Protein 1F7D (pdb70)

Solvent-accessible surface area: 14820 Å² total; per-residue (Å²): 90,85,54,117,31,34,2,16,7,40,60,115,116,134,55,69,9,44,29,0,1,0,46,120,78,11,98,0,104,61,56,59,74,76,97,0,35,1,34,0,92,6,92,6,50,156,35,88,62,0,43,8,72,31,39,104,72,10,38,91,123,22,8,69,19,66,71,10,95,18,91,46,57,93,109,28,82,1,26,1,63,0,28,0,98,27,234,154,56,26,56,3,98,89,27,62,59,0,0,44,0,32,46,61,92,58,174,179,110,110,172,152,192,68,186,139,128,232,94,116,69,112,40,96,4,19,47,144,71,141,115,136,62,68,4,42,19,1,2,2,39,120,101,15,81,0,95,64,57,51,68,73,96,0,32,4,37,0,86,5,87,8,51,173,19,87,67,0,45,8,76,36,44,103,57,11,39,99,110,25,13,75,20,62,72,10,98,16,93,59,54,90,119,25,82,2,24,1,64,0,31,0,103,35,229,139,50,27,36,1,11,85,37,10,55,0,0,38,2,34,47,60,90,57,163,171,109,129,168,161,179,70,186,145,172

Sequence (235 aa):
MIIEGDGILDKRSEDAGYDLLAAKEIHLLPGEVKVIPTGVKLMLPKGYWGLIIGKSSIGSKGLDVLGGVIDEGYRGEIGVIMINVSRKSITLMERQKIAQLIILPCKHEVLEQGKVVMMIIEGDGILDKRSEDAGYDLLAAKEIHLLPGEVKVIPTGVKLMLPKGYWGLIIGKSSIGSKGLDVLGGVIDEGYRGEIGVIMINVSRKSITLMERQKIAQLIILPCKHEVLEQGKVV

InterPro domains:
  IPR000477 Reverse transcriptase domain [PF00078] (219-389)
  IPR000477 Reverse transcriptase domain [PS50878] (200-389)
  IPR001037 Integrase, C-terminal, retroviral [PF00552] (1070-1113)
  IPR001037 Integrase, C-terminal, retroviral [PS51027] (1067-1115)
  IPR001584 Integrase, catalytic core [PF00665] (904-990)
  IPR001584 Integrase, catalytic core [PS50994] (899-1049)
  IPR001969 Aspartic peptidase, active site [PS00141] (65-76)
  IPR001995 Peptidase A2A, retrovirus, catalytic [PS50175] (63-144)
  IPR002156 Ribonuclease H domain [PF00075] (595-708)
  IPR002156 Ribonuclease H domain [PS50879] (592-712)
  IPR003308 Integrase, N-terminal zinc-binding domain [PS50876] (848-889)
  IPR008181 Deoxyuridine triphosphate nucleotidohydrolase [TIGR00576] (722-841)
  IPR010659 Reverse transcriptase connection [PF06815] (473-575)
  IPR010661 Reverse transcriptase thumb [PF06817] (397-459)
  IPR012337 Ribonuclease H-like superfamily [SSF53098] (585-711)
  IPR012337 Ribonuclease H-like superfamily [SSF53098] (902-1053)
  IPR017856 Integrase-like, N-terminal [G3DSA:1.10.10.200] (845-898)
  IPR017856 Integrase-like, N-terminal [SSF46919] (846-898)
  IPR018061 Retropepsins [PF00077] (49-152)
  IPR021109 Aspartic peptidase domain superfamily [G3DSA:2.40.70.10] (39-154)

Organism: Feline immunodeficiency virus (isolate Petaluma) (NCBI:txid11674)

CATH classification: 2.70.40.10

B-factor: mean 21.49, std 12.7, range [6.44, 151.93]

Nearest PDB structures (foldseek):
  1f7r-assembly1_A  TM=9.934E-01  e=1.260E-18  Feline immunodeficiency virus
  1f7q-assembly1_C  TM=9.852E-01  e=2.899E-17  Feline immunodeficiency virus
  1dun-assembly1_A  TM=8.719E-01  e=1.600E-11  Equine infectious anemia virus
  2ol0-assembly1_C  TM=9.156E-01  e=2.690E-10  Orthopoxvirus vaccinia
  2okb-assembly1_A  TM=9.372E-01  e=6.187E-09  Orthopoxvirus vaccinia

Radius of gyration: 22.51 Å; Cα contacts (8 Å, |Δi|>4): 544; chains: 2; bounding box: 39×96×50 Å

Structure (mmCIF, N/CA/C/O backbone):
data_1F7D
#
_entry.id   1F7D
#
_cell.length_a   77.057
_cell.length_b   77.057
_cell.length_c   86.117
_cell.angle_alpha   90.00
_cell.angle_beta   90.00
_cell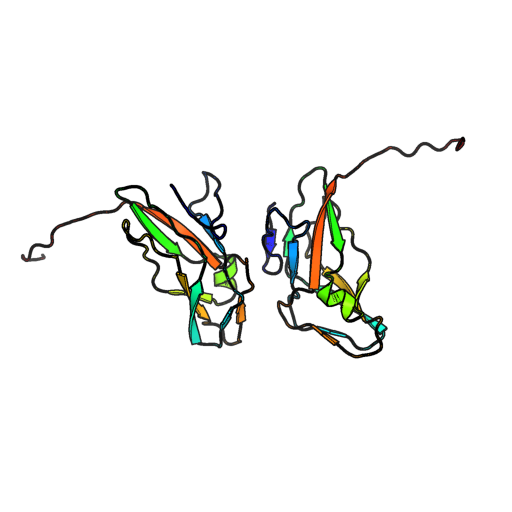.angle_gamma   120.00
#
_symmetry.space_group_name_H-M   'P 63'
#
loop_
_entity.id
_entity.type
_entity.pdbx_description
1 polymer 'POL POLYPROTEIN'
2 non-polymer 'MAGNESIUM ION'
3 water water
#
loop_
_atom_site.group_PDB
_atom_site.id
_atom_site.type_symbol
_atom_site.label_atom_id
_atom_site.label_alt_id
_atom_site.label_comp_id
_atom_site.label_asym_id
_atom_site.label_entity_id
_atom_site.label_seq_id
_atom_site.pdbx_PDB_ins_code
_atom_site.Cartn_x
_atom_site.Cartn_y
_atom_site.Cartn_z
_atom_site.occupancy
_atom_site.B_iso_or_equiv
_atom_site.auth_seq_id
_atom_site.auth_comp_id
_atom_site.auth_asym_id
_atom_site.auth_atom_id
_atom_site.pdbx_PDB_model_num
ATOM 1 N N . MET A 1 1 ? 3.503 17.384 42.801 1.00 20.10 1 MET A N 1
ATOM 2 C CA . MET A 1 1 ? 4.571 17.119 41.858 1.00 21.45 1 MET A CA 1
ATOM 3 C C . MET A 1 1 ? 5.044 18.428 41.206 1.00 17.65 1 MET A C 1
ATOM 4 O O . MET A 1 1 ? 4.180 19.127 40.660 1.00 18.04 1 MET A O 1
ATOM 9 N N . ILE A 1 2 ? 6.328 18.685 41.299 1.00 14.29 2 ILE A N 1
ATOM 10 C CA . ILE A 1 2 ? 6.923 19.845 40.634 1.00 15.09 2 ILE A CA 1
ATOM 11 C C . ILE A 1 2 ? 6.982 19.596 39.116 1.00 13.97 2 ILE A C 1
ATOM 12 O O . ILE A 1 2 ? 7.460 18.558 38.635 1.00 14.40 2 ILE A O 1
ATOM 17 N N . ILE A 1 3 ? 6.466 20.609 38.389 1.00 12.77 3 ILE A N 1
ATOM 18 C CA . ILE A 1 3 ? 6.514 20.580 36.942 1.00 12.17 3 ILE A CA 1
ATOM 19 C C . ILE A 1 3 ? 7.166 21.863 36.440 1.00 11.49 3 ILE A C 1
ATOM 20 O O . ILE A 1 3 ? 7.184 22.869 37.145 1.00 13.37 3 ILE A O 1
ATOM 25 N N . GLU A 1 4 ? 7.699 21.793 35.230 1.00 10.81 4 GLU A N 1
ATOM 26 C CA . GLU A 1 4 ? 8.207 23.003 34.589 1.00 11.91 4 GLU A CA 1
ATOM 27 C C . GLU A 1 4 ? 7.741 22.974 33.151 1.00 15.76 4 GLU A C 1
ATOM 28 O O . GLU A 1 4 ? 8.208 22.107 32.394 1.00 19.71 4 GLU A O 1
ATOM 34 N N . GLY A 1 5 ? 6.860 23.897 32.776 1.00 16.17 5 GLY A N 1
ATOM 35 C CA . GLY A 1 5 ? 6.440 23.810 31.376 1.00 16.01 5 GLY A CA 1
ATOM 36 C C . GLY A 1 5 ? 4.949 23.914 31.185 1.00 17.15 5 GLY A C 1
ATOM 37 O O . GLY A 1 5 ? 4.196 23.796 32.140 1.00 19.36 5 GLY A O 1
ATOM 38 N N . ASP A 1 6 ? 4.587 24.109 29.937 1.00 18.54 6 ASP A N 1
ATOM 39 C CA . ASP A 1 6 ? 3.263 24.521 29.540 1.00 16.45 6 ASP A CA 1
ATOM 40 C C . ASP A 1 6 ? 2.414 23.434 28.909 1.00 14.73 6 ASP A C 1
ATOM 41 O O . ASP A 1 6 ? 1.392 23.719 28.305 1.00 19.05 6 ASP A O 1
ATOM 46 N N . GLY A 1 7 ? 2.835 22.189 29.008 1.00 13.21 7 GLY A N 1
ATOM 47 C CA . GLY A 1 7 ? 2.060 21.170 28.287 1.00 13.57 7 GLY A CA 1
ATOM 48 C C . GLY A 1 7 ? 1.486 20.087 29.158 1.00 10.78 7 GLY A C 1
ATOM 49 O O . GLY A 1 7 ? 1.317 18.967 28.640 1.00 9.96 7 GLY A O 1
ATOM 50 N N . ILE A 1 8 ? 1.199 20.324 30.432 1.00 10.18 8 ILE A N 1
ATOM 51 C CA . ILE A 1 8 ? 0.570 19.307 31.273 1.00 9.88 8 ILE A CA 1
ATOM 52 C C . ILE A 1 8 ? -0.463 20.016 32.163 1.00 10.99 8 ILE A C 1
ATOM 53 O O . ILE A 1 8 ? -0.158 21.088 32.702 1.00 11.36 8 ILE A O 1
ATOM 58 N N . LEU A 1 9 ? -1.645 19.411 32.266 1.00 8.68 9 LEU A N 1
ATOM 59 C CA . LEU A 1 9 ? -2.772 20.023 32.946 1.00 9.35 9 LEU A CA 1
ATOM 60 C C . LEU A 1 9 ? -3.085 19.343 34.271 1.00 10.61 9 LEU A C 1
ATOM 61 O O . LEU A 1 9 ? -3.006 18.106 34.359 1.00 11.90 9 LEU A O 1
ATOM 66 N N . ASP A 1 10 ? -3.474 20.100 35.288 1.00 10.95 10 ASP A N 1
ATOM 67 C CA . ASP A 1 10 ? -4.045 19.544 36.493 1.00 11.22 10 ASP A CA 1
ATOM 68 C C . ASP A 1 10 ? -5.208 18.636 36.144 1.00 13.51 10 ASP A C 1
ATOM 69 O O . ASP A 1 10 ? -5.943 18.846 35.167 1.00 15.59 10 ASP A O 1
ATOM 74 N N . LYS A 1 11 ? -5.400 17.591 36.955 1.00 14.52 11 LYS A N 1
ATOM 75 C CA . LYS A 1 11 ? -6.477 16.642 36.683 1.00 14.28 11 LYS A CA 1
ATOM 76 C C . LYS A 1 11 ? -7.510 16.700 37.800 1.00 13.23 11 LYS A C 1
ATOM 77 O O . LYS A 1 11 ? -7.229 17.129 38.915 1.00 17.20 11 LYS A O 1
ATOM 83 N N . ARG A 1 12 ? -8.717 16.251 37.468 1.00 18.82 12 ARG A N 1
ATOM 84 C CA . ARG A 1 12 ? -9.724 16.071 38.510 1.00 20.68 12 ARG A CA 1
ATOM 85 C C . ARG A 1 12 ? -9.291 14.908 39.406 1.00 18.72 12 ARG A C 1
ATOM 86 O O . ARG A 1 12 ? -8.672 13.996 38.884 1.00 16.63 12 ARG A O 1
ATOM 94 N N . SER A 1 13 ? -9.638 14.942 40.683 1.00 26.21 13 SER A N 1
ATOM 95 C CA . SER A 1 13 ? -9.362 13.738 41.482 1.00 27.64 13 SER A CA 1
ATOM 96 C C . SER A 1 13 ? -10.072 12.532 40.922 1.00 27.94 13 SER A C 1
ATOM 97 O O . SER A 1 13 ? -9.699 11.370 41.186 1.00 39.56 13 SER A O 1
ATOM 100 N N . GLU A 1 14 ? -11.131 12.648 40.102 1.00 27.41 14 GLU A N 1
ATOM 101 C CA . GLU A 1 14 ? -11.717 11.339 39.708 1.00 29.99 14 GLU A CA 1
ATOM 102 C C . GLU A 1 14 ? -11.125 10.830 38.415 1.00 30.05 14 GLU A C 1
ATOM 103 O O . GLU A 1 14 ? -11.492 9.841 37.793 1.00 27.00 14 GLU A O 1
ATOM 109 N N . ASP A 1 15 ? -10.081 11.527 37.961 1.00 23.93 15 ASP A N 1
ATOM 110 C CA . ASP A 1 15 ? -9.430 11.006 36.757 1.00 21.10 15 ASP A CA 1
ATOM 111 C C . ASP A 1 15 ? -8.057 10.410 37.059 1.00 15.87 15 ASP A C 1
ATOM 112 O O . ASP A 1 15 ? -7.354 10.778 38.000 1.00 15.84 15 ASP A O 1
ATOM 117 N N . ALA A 1 16 ? -7.714 9.398 36.251 1.00 12.44 16 ALA A N 1
ATOM 118 C CA . ALA A 1 16 ? -6.462 8.678 36.535 1.00 11.33 16 ALA A CA 1
ATOM 119 C C . ALA A 1 16 ? -5.217 9.485 36.163 1.00 11.32 16 ALA A C 1
ATOM 120 O O . ALA A 1 16 ? -4.187 9.340 36.824 1.00 12.78 16 ALA A O 1
ATOM 122 N N . GLY A 1 17 ? -5.314 10.252 35.073 1.00 11.53 17 GLY A N 1
ATOM 123 C CA . GLY A 1 17 ? -4.135 10.795 34.436 1.00 13.79 17 GLY A CA 1
ATOM 124 C C . GLY A 1 17 ? -4.227 12.301 34.166 1.00 10.51 17 GLY A C 1
ATOM 125 O O . GLY A 1 17 ? -5.332 12.862 34.162 1.00 13.18 17 GLY A O 1
ATOM 126 N N . TYR A 1 18 ? -3.037 12.863 33.947 1.00 8.62 18 TYR A N 1
ATOM 127 C CA . TYR A 1 18 ? -2.924 14.264 33.543 1.00 9.04 18 TYR A CA 1
ATOM 128 C C . TYR A 1 18 ? -2.856 14.410 32.034 1.00 10.10 18 TYR A C 1
ATOM 129 O O . TYR A 1 18 ? -2.056 13.705 31.404 1.00 10.23 18 TYR A O 1
ATOM 138 N N . ASP A 1 19 ? -3.637 15.333 31.455 1.00 9.62 19 ASP A N 1
ATOM 139 C CA . ASP A 1 19 ? -3.492 15.562 30.018 1.00 9.09 19 ASP A CA 1
ATOM 140 C C . ASP A 1 19 ? -2.125 16.112 29.646 1.00 9.40 19 ASP A C 1
ATOM 141 O O . ASP A 1 19 ? -1.608 17.019 30.310 1.00 9.89 19 ASP A O 1
ATOM 146 N N . LEU A 1 20 ? -1.525 15.614 28.580 1.00 9.33 20 LEU A N 1
ATOM 147 C CA . LEU A 1 20 ? -0.303 16.092 27.959 1.00 8.26 20 LEU A CA 1
ATOM 148 C C . LEU A 1 20 ? -0.673 16.774 26.645 1.00 8.53 20 LEU A C 1
ATOM 149 O O . LEU A 1 20 ? -1.524 16.275 25.893 1.00 10.33 20 LEU A O 1
ATOM 154 N N . LEU A 1 21 ? -0.035 17.925 26.377 1.00 9.83 21 LEU A N 1
ATOM 155 C CA . LEU A 1 21 ? -0.378 18.746 25.216 1.00 9.91 21 LEU A CA 1
ATOM 156 C C . LEU A 1 21 ? 0.739 18.780 24.190 1.00 10.36 21 LEU A C 1
ATOM 157 O O . LEU A 1 21 ? 1.919 18.715 24.572 1.00 12.60 21 LEU A O 1
ATOM 162 N N . ALA A 1 22 ? 0.409 18.895 22.901 1.00 10.21 22 ALA A N 1
AT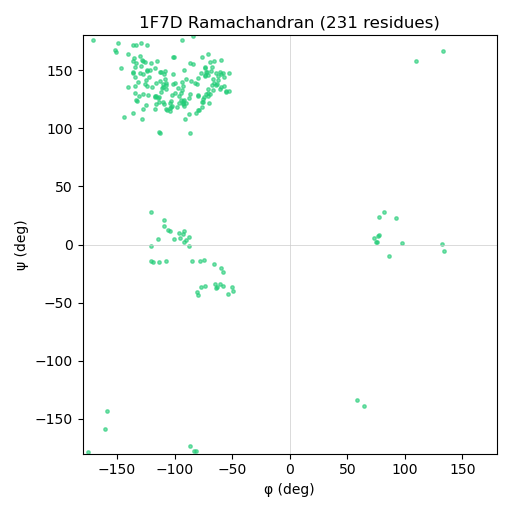OM 163 C CA . ALA A 1 22 ? 1.437 19.128 21.874 1.00 10.98 22 ALA A CA 1
ATOM 164 C C . ALA A 1 22 ? 2.014 20.558 21.984 1.00 11.29 22 ALA A C 1
ATOM 165 O O . ALA A 1 22 ? 1.228 21.513 21.992 1.00 12.64 22 ALA A O 1
ATOM 167 N N . ALA A 1 23 ? 3.333 20.694 22.054 1.00 10.46 23 ALA A N 1
ATOM 168 C CA . ALA A 1 23 ? 3.940 22.018 22.144 1.00 11.59 23 ALA A CA 1
ATOM 169 C C . ALA A 1 23 ? 3.989 22.746 20.794 1.00 12.19 23 ALA A C 1
ATOM 170 O O . ALA A 1 23 ? 4.182 23.966 20.798 1.00 13.24 23 ALA A O 1
ATOM 172 N N . LYS A 1 24 ? 3.772 22.020 19.699 1.00 14.14 24 LYS A N 1
ATOM 173 C CA . LYS A 1 24 ? 3.691 22.640 18.381 1.00 13.46 24 LYS A CA 1
ATOM 174 C C . LYS A 1 24 ? 2.764 21.773 17.523 1.00 13.83 24 LYS A C 1
ATOM 175 O O . LYS A 1 24 ? 2.450 20.635 17.893 1.00 14.26 24 LYS A O 1
ATOM 181 N N . GLU A 1 25 ? 2.345 22.354 16.395 1.00 13.13 25 GLU A N 1
ATOM 182 C CA . GLU A 1 25 ? 1.494 21.616 15.454 1.00 13.52 25 GLU A CA 1
ATOM 183 C C . GLU A 1 25 ? 2.276 20.464 14.854 1.00 13.89 25 GLU A C 1
ATOM 184 O O . GLU A 1 25 ? 3.474 20.606 14.544 1.00 16.55 25 GLU A O 1
ATOM 190 N N . ILE A 1 26 ? 1.646 19.312 14.702 1.00 13.56 26 ILE A N 1
ATOM 191 C CA . ILE A 1 26 ? 2.272 18.085 14.203 1.00 14.48 26 ILE A CA 1
ATOM 192 C C . ILE A 1 26 ? 1.429 17.453 13.106 1.00 13.13 26 ILE A C 1
ATOM 193 O O . ILE A 1 26 ? 0.234 17.213 13.331 1.00 16.59 26 ILE A O 1
ATOM 198 N N . HIS A 1 27 ? 2.032 17.157 11.966 1.00 13.41 27 HIS A N 1
ATOM 199 C CA . HIS A 1 27 ? 1.315 16.469 10.894 1.00 13.60 27 HIS A CA 1
ATOM 200 C C . HIS A 1 27 ? 1.833 15.042 10.844 1.00 12.51 27 HIS A C 1
ATOM 201 O O . HIS A 1 27 ? 3.057 14.850 10.869 1.00 13.62 27 HIS A O 1
ATOM 208 N N . LEU A 1 28 ? 0.903 14.102 10.768 1.00 10.34 28 LEU A N 1
ATOM 209 C CA . LEU A 1 28 ? 1.270 12.696 10.672 1.00 10.12 28 LEU A CA 1
ATOM 210 C C . LEU A 1 28 ? 0.557 12.059 9.486 1.00 9.39 28 LEU A C 1
ATOM 211 O O . LEU A 1 28 ? -0.660 11.831 9.521 1.00 10.63 28 LEU A O 1
ATOM 216 N N . LEU A 1 29 ? 1.334 11.762 8.441 1.00 10.23 29 LEU A N 1
ATOM 217 C CA . LEU A 1 29 ? 0.758 10.943 7.360 1.00 11.46 29 LEU A CA 1
ATOM 218 C C . LEU A 1 29 ? 0.562 9.525 7.843 1.00 9.08 29 LEU A C 1
ATOM 219 O O . LEU A 1 29 ? 1.172 9.103 8.867 1.00 9.90 29 LEU A O 1
ATOM 224 N N . PRO A 1 30 ? -0.231 8.714 7.153 1.00 8.95 30 PRO A N 1
ATOM 225 C CA . PRO A 1 30 ? -0.311 7.282 7.501 1.00 8.82 30 PRO A CA 1
ATOM 226 C C . PRO A 1 30 ? 1.076 6.655 7.552 1.00 8.80 30 PRO A C 1
ATOM 227 O O . PRO A 1 30 ? 1.926 6.849 6.646 1.00 9.79 30 PRO A O 1
ATOM 231 N N . GLY A 1 31 ? 1.336 5.909 8.625 1.00 8.22 31 GLY A N 1
ATOM 232 C CA . GLY A 1 31 ? 2.603 5.244 8.849 1.00 8.55 31 GLY A CA 1
ATOM 233 C C . GLY A 1 31 ? 3.657 6.072 9.527 1.00 9.89 31 GLY A C 1
ATOM 234 O O . GLY A 1 31 ? 4.709 5.536 9.889 1.00 10.92 31 GLY A O 1
ATOM 235 N N . GLU A 1 32 ? 3.437 7.384 9.688 1.00 10.35 32 GLU A N 1
ATOM 236 C CA . GLU A 1 32 ? 4.514 8.200 10.269 1.00 9.62 32 GLU A CA 1
ATOM 237 C C . GLU A 1 32 ? 4.551 8.142 11.802 1.00 8.36 32 GLU A C 1
ATOM 238 O O . GLU A 1 32 ? 3.490 8.166 12.431 1.00 8.62 32 GLU A O 1
ATOM 244 N N . VAL A 1 33 ? 5.747 8.056 12.353 1.00 8.67 33 VAL A N 1
ATOM 245 C CA . VAL A 1 33 ? 6.021 8.097 13.769 1.00 10.74 33 VAL A CA 1
ATOM 246 C C . VAL A 1 33 ? 6.811 9.367 14.077 1.00 11.65 33 VAL A C 1
ATOM 247 O O . VAL A 1 33 ? 7.805 9.597 13.393 1.00 14.74 33 VAL A O 1
ATOM 251 N N . LYS A 1 34 ? 6.354 10.171 15.029 1.00 10.92 34 LYS A N 1
ATOM 252 C CA . LYS A 1 34 ? 7.109 11.341 15.462 1.00 11.84 34 LYS A CA 1
ATOM 253 C C . LYS A 1 34 ? 7.104 11.457 16.976 1.00 11.80 34 LYS A C 1
ATOM 254 O O . LYS A 1 34 ? 6.160 11.076 17.653 1.00 12.47 34 LYS A O 1
ATOM 260 N N . VAL A 1 35 ? 8.185 11.983 17.517 1.00 11.96 35 VAL A N 1
ATOM 261 C CA . VAL A 1 35 ? 8.247 12.274 18.947 1.00 11.36 35 VAL A CA 1
ATOM 262 C C . VAL A 1 35 ? 7.676 13.662 19.123 1.00 11.97 35 VAL A C 1
ATOM 263 O O . VAL A 1 35 ? 8.312 14.635 18.666 1.00 15.26 35 VAL A O 1
ATOM 267 N N . ILE A 1 36 ? 6.515 13.734 19.763 1.00 11.21 36 ILE A N 1
ATOM 268 C CA . ILE A 1 36 ? 5.852 15.039 19.869 1.00 11.49 36 ILE A CA 1
ATOM 269 C C . ILE A 1 36 ? 6.320 15.736 21.127 1.00 12.54 36 ILE A C 1
ATOM 270 O O . ILE A 1 36 ? 6.161 15.204 22.246 1.00 11.69 36 ILE A O 1
ATOM 275 N N . PRO A 1 37 ? 6.898 16.928 21.031 1.00 12.88 37 PRO A N 1
ATOM 276 C CA . PRO A 1 37 ? 7.372 17.572 22.262 1.00 11.64 37 PRO A CA 1
ATOM 277 C C . PRO A 1 37 ? 6.185 18.084 23.069 1.00 10.08 37 PRO A C 1
ATOM 278 O O . PRO A 1 37 ? 5.213 18.521 22.461 1.00 13.02 37 PRO A O 1
ATOM 282 N N . THR A 1 38 ? 6.245 18.063 24.384 1.00 11.40 38 THR A N 1
ATOM 283 C CA . THR A 1 38 ? 5.220 18.662 25.227 1.00 10.60 38 THR A CA 1
ATOM 284 C C . THR A 1 38 ? 5.678 19.941 25.908 1.00 10.50 38 THR A C 1
ATOM 285 O O . THR A 1 38 ? 4.864 20.659 26.465 1.00 12.33 38 THR A O 1
ATOM 289 N N . GLY A 1 39 ? 6.981 20.214 25.913 1.00 11.76 39 GLY A N 1
ATOM 290 C CA . GLY A 1 39 ? 7.439 21.407 26.645 1.00 14.61 39 GLY A CA 1
ATOM 291 C C . GLY A 1 39 ? 7.484 21.197 28.144 1.00 15.29 39 GLY A C 1
ATOM 292 O O . GLY A 1 39 ? 7.690 22.174 28.902 1.00 18.75 39 GLY A O 1
ATOM 293 N N . VAL A 1 40 ? 7.282 19.959 28.623 1.00 12.00 40 VAL A N 1
ATOM 294 C CA . VAL A 1 40 ? 7.183 19.711 30.051 1.00 10.75 40 VAL A CA 1
ATOM 295 C C . VAL A 1 40 ? 8.371 18.960 30.607 1.00 11.89 40 VAL A C 1
ATOM 296 O O . VAL A 1 40 ? 8.827 17.956 30.044 1.00 13.27 40 VAL A O 1
ATOM 300 N N . LYS A 1 41 ? 8.867 19.431 31.762 1.00 11.76 41 LYS A N 1
ATOM 301 C CA . LYS A 1 41 ? 9.764 18.634 32.585 1.00 11.95 41 LYS A CA 1
ATOM 302 C C . LYS A 1 41 ? 9.062 18.389 33.909 1.00 11.42 41 LYS A C 1
ATOM 303 O O . LYS A 1 41 ? 8.228 19.191 34.342 1.00 12.25 41 LYS A O 1
ATOM 309 N N . LEU A 1 42 ? 9.407 17.264 34.555 1.00 11.38 42 LEU A N 1
ATOM 310 C CA . LEU A 1 42 ? 8.797 17.117 35.884 1.00 13.27 42 LEU A CA 1
ATOM 311 C C . LEU A 1 42 ? 9.693 16.290 36.796 1.00 11.81 42 LEU A C 1
ATOM 312 O O . LEU A 1 42 ? 10.647 15.634 36.393 1.00 12.16 42 LEU A O 1
ATOM 317 N N . MET A 1 43 ? 9.358 16.330 38.071 1.00 12.58 43 MET A N 1
ATOM 318 C CA . MET A 1 43 ? 10.002 15.564 39.117 1.00 11.81 43 MET A CA 1
ATOM 319 C C . MET A 1 43 ? 8.969 14.557 39.644 1.00 11.94 43 MET A C 1
ATOM 320 O O . MET A 1 43 ? 8.099 14.877 40.470 1.00 12.03 43 MET A O 1
ATOM 325 N N . LEU A 1 44 ? 9.088 13.341 39.095 1.00 11.25 44 LEU A N 1
ATOM 326 C CA . LEU A 1 44 ? 8.148 12.343 39.608 1.00 11.32 44 LEU A CA 1
ATOM 327 C C . LEU A 1 44 ? 8.324 12.129 41.109 1.00 11.72 44 LEU A C 1
ATOM 328 O O . LEU A 1 44 ? 9.447 12.193 41.617 1.00 13.67 44 LEU A O 1
ATOM 333 N N . PRO A 1 45 ? 7.239 11.816 41.811 1.00 10.60 45 PRO A N 1
ATOM 334 C CA . PRO A 1 45 ? 7.429 11.491 43.234 1.00 11.21 45 PRO A CA 1
ATOM 335 C C . PRO A 1 45 ? 8.217 10.204 43.437 1.00 11.17 45 PRO A C 1
ATOM 336 O O . PRO A 1 45 ? 8.109 9.199 42.733 1.00 10.86 45 PRO A O 1
ATOM 340 N N . LYS A 1 46 ? 9.074 10.216 44.469 1.00 10.72 46 LYS A N 1
ATOM 341 C CA . LYS A 1 46 ? 9.894 9.064 44.771 1.00 10.87 46 LYS A CA 1
ATOM 342 C C . LYS A 1 46 ? 9.028 7.844 45.089 1.00 10.94 46 LYS A C 1
ATOM 343 O O . LYS A 1 46 ? 8.063 7.957 45.865 1.00 11.22 46 LYS A O 1
ATOM 349 N N . GLY A 1 47 ? 9.384 6.713 44.497 1.00 10.01 47 GLY A N 1
ATOM 350 C CA . GLY A 1 47 ? 8.601 5.507 44.647 1.00 10.30 47 GLY A CA 1
ATOM 351 C C . GLY A 1 47 ? 7.646 5.278 43.483 1.00 8.58 47 GLY A C 1
ATOM 352 O O . GLY A 1 47 ? 6.904 4.284 43.521 1.00 9.55 47 GLY A O 1
ATOM 353 N N . TYR A 1 48 ? 7.649 6.162 42.471 1.00 9.10 48 TYR A N 1
ATOM 354 C CA . TYR A 1 48 ? 6.684 6.090 41.373 1.00 8.33 48 TYR A CA 1
ATOM 355 C C . TYR A 1 48 ? 7.362 6.280 40.030 1.00 9.18 48 TYR A C 1
ATOM 356 O O . TYR A 1 48 ? 8.470 6.788 39.951 1.00 13.06 48 TYR A O 1
ATOM 365 N N . TRP A 1 49 ? 6.659 5.828 38.980 1.00 8.24 49 TRP A N 1
ATOM 366 C CA . TRP A 1 49 ? 7.073 6.112 37.610 1.00 7.86 49 TRP A CA 1
ATOM 367 C C . TRP A 1 49 ? 5.844 6.666 36.888 1.00 7.80 49 TRP A C 1
ATOM 368 O O . TRP A 1 49 ? 4.735 6.676 37.437 1.00 8.36 49 TRP A O 1
ATOM 379 N N . GLY A 1 50 ? 6.050 7.110 35.661 1.00 8.61 50 GLY A N 1
ATOM 380 C CA . GLY A 1 50 ? 4.951 7.718 34.891 1.00 8.52 50 GLY A CA 1
ATOM 381 C C . GLY A 1 50 ? 4.645 6.900 33.632 1.00 7.24 50 GLY A C 1
ATOM 382 O O . GLY A 1 50 ? 5.552 6.621 32.841 1.00 9.39 50 GLY A O 1
ATOM 383 N N . LEU A 1 51 ? 3.381 6.515 33.455 1.00 7.60 51 LEU A N 1
ATOM 384 C CA . LEU A 1 51 ? 2.921 5.808 32.269 1.00 7.09 51 LEU A CA 1
ATOM 385 C C . LEU A 1 51 ? 2.279 6.829 31.318 1.00 7.50 51 LEU A C 1
ATOM 386 O O . LEU A 1 51 ? 1.295 7.487 31.685 1.00 9.01 51 LEU A O 1
ATOM 391 N N . ILE A 1 52 ? 2.821 6.987 30.129 1.00 8.40 52 ILE A N 1
ATOM 392 C CA . ILE A 1 52 ? 2.204 7.811 29.084 1.00 7.84 52 ILE A CA 1
ATOM 393 C C . ILE A 1 52 ? 1.351 6.845 28.260 1.00 7.19 52 ILE A C 1
ATOM 394 O O . ILE A 1 52 ? 1.892 5.845 27.765 1.00 9.14 52 ILE A O 1
ATOM 399 N N . ILE A 1 53 ? 0.062 7.161 28.203 1.00 7.57 53 ILE A N 1
ATOM 400 C CA . ILE A 1 53 ? -0.877 6.260 27.545 1.00 8.09 53 ILE A CA 1
ATOM 401 C C . ILE A 1 53 ? -1.868 7.110 26.759 1.00 8.19 53 ILE A C 1
ATOM 402 O O . ILE A 1 53 ? -2.032 8.337 26.944 1.00 9.36 53 ILE A O 1
ATOM 407 N N . GLY A 1 54 ? -2.584 6.485 25.843 1.00 9.27 54 GLY A N 1
ATOM 408 C CA . GLY A 1 54 ? -3.427 7.248 24.944 1.00 10.50 54 GLY A CA 1
ATOM 409 C C . GLY A 1 54 ? -4.664 7.782 25.608 1.00 11.22 54 GLY A C 1
ATOM 410 O O . GLY A 1 54 ? -5.187 7.217 26.589 1.00 13.14 54 GLY A O 1
ATOM 411 N N . LYS A 1 55 ? -5.109 8.902 25.058 1.00 10.68 55 LYS A N 1
ATOM 412 C CA . LYS A 1 55 ? -6.459 9.371 25.249 1.00 12.11 55 LYS A CA 1
ATOM 413 C C . LYS A 1 55 ? -7.428 8.619 24.316 1.00 12.10 55 LYS A C 1
ATOM 414 O O . LYS A 1 55 ? -7.063 8.316 23.192 1.00 13.07 55 LYS A O 1
ATOM 420 N N . SER A 1 56 ? -8.630 8.345 24.824 1.00 13.13 56 SER A N 1
ATOM 421 C CA . SER A 1 56 ? -9.591 7.597 24.014 1.00 13.15 56 SER A CA 1
ATOM 422 C C . SER A 1 56 ? -9.955 8.401 22.781 1.00 13.24 56 SER A C 1
ATOM 423 O O . SER A 1 56 ? -10.145 7.798 21.707 1.00 15.54 56 SER A O 1
ATOM 426 N N . SER A 1 57 ? -10.058 9.724 22.901 1.00 12.85 57 SER A N 1
ATOM 427 C CA . SER A 1 57 ? -10.443 10.545 21.747 1.00 15.64 57 SER A CA 1
ATOM 428 C C . SER A 1 57 ? -9.417 10.505 20.639 1.00 15.21 57 SER A C 1
ATOM 429 O O . SER A 1 57 ? -9.806 10.537 19.460 1.00 20.91 57 SER A O 1
ATOM 432 N N . ILE A 1 58 ? -8.142 10.398 21.024 1.00 12.15 58 ILE A N 1
ATOM 433 C CA . ILE A 1 58 ? -7.052 10.294 20.059 1.00 11.81 58 ILE A CA 1
ATOM 434 C C . ILE A 1 58 ? -6.911 8.885 19.501 1.00 10.81 58 ILE A C 1
ATOM 435 O O . ILE A 1 58 ? -6.736 8.706 18.282 1.00 10.64 58 ILE A O 1
ATOM 440 N N . GLY A 1 59 ? -6.999 7.895 20.405 1.00 10.27 59 GLY A N 1
ATOM 441 C CA . GLY A 1 59 ? -6.901 6.510 19.941 1.00 10.58 59 GLY A CA 1
ATOM 442 C C . GLY A 1 59 ? -8.008 6.174 18.964 1.00 9.62 59 GLY A C 1
ATOM 443 O O . GLY A 1 59 ? -7.814 5.394 18.013 1.00 10.01 59 GLY A O 1
ATOM 444 N N . SER A 1 60 ? -9.199 6.749 19.136 1.00 11.25 60 SER A N 1
ATOM 445 C CA . SER A 1 60 ? -10.317 6.441 18.221 1.00 12.86 60 SER A CA 1
ATOM 446 C C . SER A 1 60 ? -10.028 6.952 16.813 1.00 12.28 60 SER A C 1
ATOM 447 O O . SER A 1 60 ? -10.720 6.476 15.883 1.00 13.25 60 SER A O 1
ATOM 450 N N . LYS A 1 61 ? -9.067 7.844 16.648 1.00 11.14 61 LYS A N 1
ATOM 451 C CA . LYS A 1 61 ? -8.658 8.299 15.299 1.00 11.18 61 LYS A CA 1
ATOM 452 C C . LYS A 1 61 ? -7.583 7.402 14.689 1.00 11.24 61 LYS A C 1
ATOM 453 O O . LYS A 1 61 ? -7.130 7.632 13.565 1.00 12.75 61 LYS A O 1
ATOM 459 N N . GLY A 1 62 ? -7.134 6.375 15.413 1.00 10.02 62 GLY A N 1
ATOM 460 C CA . GLY A 1 62 ? -6.080 5.518 14.894 1.00 9.94 62 GLY A CA 1
ATOM 461 C C . GLY A 1 62 ? -4.697 6.068 15.076 1.00 8.78 62 GLY A C 1
ATOM 462 O O . GLY A 1 62 ? -3.740 5.721 14.348 1.00 9.72 62 GLY A O 1
ATOM 463 N N . LEU A 1 63 ? -4.502 6.887 16.120 1.00 8.66 63 LEU A N 1
ATOM 464 C CA . LEU A 1 63 ? -3.161 7.284 16.542 1.00 9.17 63 LEU A CA 1
ATOM 465 C C . LEU A 1 63 ? -2.776 6.459 17.763 1.00 8.91 63 LEU A C 1
ATOM 466 O O . LEU A 1 63 ? -3.637 6.276 18.647 1.00 10.13 63 LEU A O 1
ATOM 471 N N . ASP A 1 64 ? -1.550 5.973 17.841 1.00 7.63 64 ASP A N 1
ATOM 472 C CA . ASP A 1 64 ? -1.115 5.200 19.003 1.00 6.95 64 ASP A CA 1
ATOM 473 C C . ASP A 1 64 ? 0.099 5.860 19.663 1.00 7.57 64 ASP A C 1
ATOM 474 O O . ASP A 1 64 ? 0.907 6.531 19.022 1.00 9.05 64 ASP A O 1
ATOM 479 N N . VAL A 1 65 ? 0.189 5.662 20.978 1.00 8.22 65 VAL A N 1
ATOM 480 C CA . VAL A 1 65 ? 1.361 6.023 21.776 1.00 7.82 65 VAL A CA 1
ATOM 481 C C . VAL A 1 65 ? 2.285 4.802 21.834 1.00 7.27 65 VAL A C 1
ATOM 482 O O . VAL A 1 65 ? 1.807 3.725 22.232 1.00 9.68 65 VAL A O 1
ATOM 486 N N . LEU A 1 66 ? 3.520 5.004 21.421 1.00 7.17 66 LEU A N 1
ATOM 487 C CA . LEU A 1 66 ? 4.536 3.951 21.510 1.00 7.67 66 LEU A CA 1
ATOM 488 C C . LEU A 1 66 ? 5.420 4.205 22.717 1.00 8.23 66 LEU A C 1
ATOM 489 O O . LEU A 1 66 ? 5.459 5.338 23.266 1.00 9.86 66 LEU A O 1
ATOM 494 N N . GLY A 1 67 ? 6.141 3.204 23.187 1.00 8.60 67 GLY A N 1
ATOM 495 C CA . GLY A 1 67 ? 6.902 3.412 24.440 1.00 9.35 67 GLY A CA 1
ATOM 496 C C . GLY A 1 67 ? 5.889 3.653 25.575 1.00 10.65 67 GLY A C 1
ATOM 497 O O . GLY A 1 67 ? 4.858 2.987 25.684 1.00 11.67 67 GLY A O 1
ATOM 498 N N . GLY A 1 68 ? 6.200 4.593 26.435 1.00 11.76 68 GLY A N 1
ATOM 499 C CA . GLY A 1 68 ? 5.270 4.965 27.469 1.00 12.54 68 GLY A CA 1
ATOM 500 C C . GLY A 1 68 ? 5.891 5.084 28.840 1.00 11.98 68 GLY A C 1
ATOM 501 O O . GLY A 1 68 ? 5.144 5.485 29.736 1.00 13.89 68 GLY A O 1
ATOM 502 N N . VAL A 1 69 ? 7.143 4.750 29.059 1.00 9.47 69 VAL A N 1
ATOM 503 C CA . VAL A 1 69 ? 7.667 4.744 30.419 1.00 10.00 69 VAL A CA 1
ATOM 504 C C . VAL A 1 69 ? 8.543 5.941 30.729 1.00 9.86 69 VAL A C 1
ATOM 505 O O . VAL A 1 69 ? 9.600 6.141 30.124 1.00 12.43 69 VAL A O 1
ATOM 509 N N . ILE A 1 70 ? 8.115 6.753 31.710 1.00 9.70 70 ILE A N 1
ATOM 510 C CA . ILE A 1 70 ? 8.958 7.807 32.265 1.00 9.96 70 ILE A CA 1
ATOM 511 C C . ILE A 1 70 ? 9.447 7.321 33.615 1.00 9.86 70 ILE A C 1
ATOM 512 O O . ILE A 1 70 ? 8.644 7.115 34.532 1.00 11.76 70 ILE A O 1
ATOM 517 N N . ASP A 1 71 ? 10.729 7.121 33.755 1.00 12.00 71 ASP A N 1
ATOM 518 C CA . ASP A 1 71 ? 11.417 6.627 34.927 1.00 14.36 71 ASP A CA 1
ATOM 519 C C . ASP A 1 71 ? 11.518 7.760 35.941 1.00 17.32 71 ASP A C 1
ATOM 520 O O . ASP A 1 71 ? 11.631 8.919 35.518 1.00 21.24 71 ASP A O 1
ATOM 525 N N . GLU A 1 72 ? 11.477 7.367 37.218 1.00 19.00 72 GLU A N 1
ATOM 526 C CA . GLU A 1 72 ? 11.418 8.312 38.319 1.00 20.36 72 GLU A CA 1
ATOM 527 C C . GLU A 1 72 ? 12.492 9.376 38.129 1.00 20.62 72 GLU A C 1
ATOM 528 O O . GLU A 1 72 ? 12.205 10.561 38.367 1.00 22.64 72 GLU A O 1
ATOM 534 N N . GLY A 1 73 ? 13.688 8.976 37.675 1.00 17.79 73 GLY A N 1
ATOM 535 C CA . GLY A 1 73 ? 14.747 9.982 37.631 1.00 21.00 73 GLY A CA 1
ATOM 536 C C . GLY A 1 73 ? 14.828 10.811 36.381 1.00 22.25 73 GLY A C 1
ATOM 537 O O . GLY A 1 73 ? 15.757 11.619 36.202 1.00 22.04 73 GLY A O 1
ATOM 538 N N . TYR A 1 74 ? 13.862 10.676 35.459 1.00 18.63 74 TYR A N 1
ATOM 539 C CA . TYR A 1 74 ? 13.929 11.369 34.175 1.00 17.91 74 TYR A CA 1
ATOM 540 C C . TYR A 1 74 ? 13.563 12.832 34.387 1.00 19.45 74 TYR A C 1
ATOM 541 O O . TYR A 1 74 ? 12.460 13.106 34.896 1.00 20.25 74 TYR A O 1
ATOM 550 N N . ARG A 1 75 ? 14.464 13.736 34.010 1.00 20.94 75 ARG A N 1
ATOM 551 C CA . ARG A 1 75 ? 14.324 15.160 34.253 1.00 21.12 75 ARG A CA 1
ATOM 552 C C . ARG A 1 75 ? 14.325 15.936 32.959 1.00 21.64 75 ARG A C 1
ATOM 553 O O . ARG A 1 75 ? 14.183 17.161 33.004 1.00 27.25 75 ARG A O 1
ATOM 561 N N . GLY A 1 76 ? 14.476 15.313 31.780 1.00 21.47 76 GLY A N 1
ATOM 562 C CA . GLY A 1 76 ? 14.413 16.161 30.572 1.00 18.99 76 GLY A CA 1
ATOM 563 C C . GLY A 1 76 ? 12.987 16.367 30.078 1.00 17.22 76 GLY A C 1
ATOM 564 O O . GLY A 1 76 ? 11.983 16.002 30.700 1.00 15.45 76 GLY A O 1
ATOM 565 N N . GLU A 1 77 ? 12.851 17.013 28.899 1.00 15.73 77 GLU A N 1
ATOM 566 C CA . GLU A 1 77 ? 11.549 17.301 28.341 1.00 14.19 77 GLU A CA 1
ATOM 567 C C . GLU A 1 77 ? 10.830 16.023 27.936 1.00 13.81 77 GLU A C 1
ATOM 568 O O . GLU A 1 77 ? 11.462 15.179 27.289 1.00 16.09 77 GLU A O 1
ATOM 574 N N . ILE A 1 78 ? 9.554 15.924 28.326 1.00 12.18 78 ILE A N 1
ATOM 575 C CA . ILE A 1 78 ? 8.756 14.771 27.926 1.00 11.17 78 ILE A CA 1
ATOM 576 C C . ILE A 1 78 ? 8.361 14.867 26.457 1.00 11.00 78 ILE A C 1
ATOM 577 O O . ILE A 1 78 ? 7.816 15.869 26.003 1.00 12.12 78 ILE A O 1
ATOM 582 N N . GLY A 1 79 ? 8.661 13.819 25.696 1.00 11.03 79 GLY A N 1
ATOM 583 C CA . GLY A 1 79 ? 8.190 13.653 24.342 1.00 11.59 79 GLY A CA 1
ATOM 584 C C . GLY A 1 79 ? 7.223 12.465 24.297 1.00 11.57 79 GLY A C 1
ATOM 585 O O . GLY A 1 79 ? 7.475 11.484 24.999 1.00 15.49 79 GLY A O 1
ATOM 586 N N . VAL A 1 80 ? 6.159 12.602 23.517 1.00 9.83 80 VAL A N 1
ATOM 587 C CA . VAL A 1 80 ? 5.192 11.505 23.362 1.00 9.48 80 VAL A CA 1
ATOM 588 C C . VAL A 1 80 ? 5.463 10.852 22.021 1.00 9.59 80 VAL A C 1
ATOM 589 O O . VAL A 1 80 ? 5.355 11.562 21.000 1.00 10.71 80 VAL A O 1
ATOM 593 N N . ILE A 1 81 ? 5.813 9.575 21.972 1.00 8.00 81 ILE A N 1
ATOM 594 C CA . ILE A 1 81 ? 6.039 8.936 20.672 1.00 7.74 81 ILE A CA 1
ATOM 595 C C . ILE A 1 81 ? 4.691 8.547 20.094 1.00 8.04 81 ILE A C 1
ATOM 596 O O . ILE A 1 81 ? 4.006 7.709 20.663 1.00 8.87 81 ILE A O 1
ATOM 601 N N . MET A 1 82 ? 4.317 9.189 18.999 1.00 8.96 82 MET A N 1
ATOM 602 C CA . MET A 1 82 ? 2.996 9.000 18.407 1.00 10.82 82 MET A CA 1
ATOM 603 C C . MET A 1 82 ? 3.148 8.469 16.982 1.00 9.53 82 MET A C 1
ATOM 604 O O . MET A 1 82 ? 3.962 8.977 16.206 1.00 9.88 82 MET A O 1
ATOM 609 N N . ILE A 1 83 ? 2.335 7.467 16.665 1.00 7.99 83 ILE A N 1
ATOM 610 C CA . ILE A 1 83 ? 2.349 6.919 15.309 1.00 7.75 83 ILE A CA 1
ATOM 611 C C . ILE A 1 83 ? 0.921 6.956 14.749 1.00 8.12 83 ILE A C 1
ATOM 612 O O . ILE A 1 83 ? -0.058 6.646 15.436 1.00 8.87 83 ILE A O 1
ATOM 617 N N . ASN A 1 84 ? 0.794 7.347 13.472 1.00 8.42 84 ASN A N 1
ATOM 618 C CA . ASN A 1 84 ? -0.465 7.240 12.746 1.00 7.77 84 ASN A CA 1
ATOM 619 C C . ASN A 1 84 ? -0.550 5.851 12.133 1.00 6.74 84 ASN A C 1
ATOM 620 O O . ASN A 1 84 ? 0.004 5.594 11.054 1.00 9.35 84 ASN A O 1
ATOM 625 N N . VAL A 1 85 ? -1.233 4.932 12.841 1.00 7.69 85 VAL A N 1
ATOM 626 C CA . VAL A 1 85 ? -1.446 3.584 12.323 1.00 8.57 85 VAL A CA 1
ATOM 627 C C . VAL A 1 85 ? -2.738 3.495 11.526 1.00 7.97 85 VAL A C 1
ATOM 628 O O . VAL A 1 85 ? -3.107 2.415 11.046 1.00 9.53 85 VAL A O 1
ATOM 632 N N . SER A 1 86 ? -3.436 4.632 11.352 1.00 8.63 86 SER A N 1
ATOM 633 C CA . SER A 1 86 ? -4.608 4.662 10.490 1.00 8.76 86 SER A CA 1
ATOM 634 C C . SER A 1 86 ? -4.171 4.874 9.038 1.00 8.88 86 SER A C 1
ATOM 635 O O . SER A 1 86 ? -2.996 5.103 8.763 1.00 10.01 86 SER A O 1
ATOM 638 N N . ARG A 1 87 ? -5.183 4.902 8.168 1.00 8.87 87 ARG A N 1
ATOM 639 C CA . ARG A 1 87 ? -4.909 5.204 6.759 1.00 9.10 87 ARG A CA 1
ATOM 640 C C . ARG A 1 87 ? -5.414 6.550 6.328 1.00 9.75 87 ARG A C 1
ATOM 641 O O . ARG A 1 87 ? -5.574 6.840 5.150 1.00 10.01 87 ARG A O 1
ATOM 649 N N . LYS A 1 88 ? -5.626 7.451 7.283 1.00 9.70 88 LYS A N 1
ATOM 650 C CA . LYS A 1 88 ? -5.912 8.830 6.983 1.00 10.31 88 LYS A CA 1
ATOM 651 C C . LYS A 1 88 ? -4.921 9.756 7.668 1.00 11.01 88 LYS A C 1
ATOM 652 O O . LYS A 1 88 ? -4.629 9.613 8.867 1.00 10.90 88 LYS A O 1
ATOM 658 N N . SER A 1 89 ? -4.436 10.760 6.930 1.00 9.79 89 SER A N 1
ATOM 659 C CA . SER A 1 89 ? -3.603 11.795 7.479 1.00 10.84 89 SER A CA 1
ATOM 660 C C . SER A 1 89 ? -4.307 12.510 8.636 1.00 11.13 89 SER A C 1
ATOM 661 O O . SER A 1 89 ? -5.510 12.725 8.621 1.00 12.44 89 SER A O 1
ATOM 664 N N . ILE A 1 90 ? -3.489 12.896 9.640 1.00 12.26 90 ILE A N 1
ATOM 665 C CA . ILE A 1 90 ? -4.032 13.629 10.775 1.00 14.20 90 ILE A CA 1
ATOM 666 C C . ILE A 1 90 ? -3.132 14.806 11.104 1.00 14.28 90 ILE A C 1
ATOM 667 O O . ILE A 1 90 ? -1.908 14.739 10.963 1.00 15.80 90 ILE A O 1
ATOM 672 N N . THR A 1 91 ? -3.737 15.926 11.523 1.00 14.54 91 THR A N 1
ATOM 673 C CA . THR A 1 91 ? -2.955 17.044 12.051 1.00 15.68 91 THR A CA 1
ATOM 674 C C . THR A 1 91 ? -3.299 17.221 13.524 1.00 15.81 91 THR A C 1
ATOM 675 O O . THR A 1 91 ? -4.474 17.309 13.837 1.00 18.15 91 THR A O 1
ATOM 679 N N . LEU A 1 92 ? -2.301 17.222 14.396 1.00 15.78 92 LEU A N 1
ATOM 680 C CA . LEU A 1 92 ? -2.514 17.557 15.800 1.00 15.47 92 LEU A CA 1
ATOM 681 C C . LEU A 1 92 ? -2.175 19.043 16.001 1.00 15.49 92 LEU A C 1
ATOM 682 O O . LEU A 1 92 ? -1.090 19.460 15.603 1.00 14.98 92 LEU A O 1
ATOM 687 N N . MET A 1 93 ? -3.086 19.789 16.587 1.00 14.60 93 MET A N 1
ATOM 688 C CA . MET A 1 93 ? -2.917 21.247 16.653 1.00 15.69 93 MET A CA 1
ATOM 689 C C . MET A 1 93 ? -2.041 21.590 17.846 1.00 13.38 93 MET A C 1
ATOM 690 O O . MET A 1 93 ? -1.965 20.846 18.835 1.00 13.51 93 MET A O 1
ATOM 695 N N . GLU A 1 94 ? -1.372 22.736 17.789 1.00 13.32 94 GLU A N 1
ATOM 696 C CA . GLU A 1 94 ? -0.615 23.216 18.921 1.00 12.27 94 GLU A CA 1
ATOM 697 C C . GLU A 1 94 ? -1.537 23.305 20.137 1.00 12.15 94 GLU A C 1
ATOM 698 O O . GLU A 1 94 ? -2.652 23.812 20.044 1.00 14.05 94 GLU A O 1
ATOM 704 N N . ARG A 1 95 ? -1.073 22.761 21.265 1.00 12.96 95 ARG A N 1
ATOM 705 C CA . ARG A 1 95 ? -1.707 22.706 22.561 1.00 11.98 95 ARG A CA 1
ATOM 706 C C . ARG A 1 95 ? -2.823 21.674 22.643 1.00 14.24 95 ARG A C 1
ATOM 707 O O . ARG A 1 95 ? -3.477 21.533 23.666 1.00 12.93 95 ARG A O 1
ATOM 715 N N . GLN A 1 96 ? -3.061 20.910 21.555 1.00 12.79 96 GLN A N 1
ATOM 716 C CA . GLN A 1 96 ? -4.078 19.865 21.632 1.00 12.34 96 GLN A CA 1
ATOM 717 C C . GLN A 1 96 ? -3.691 18.789 22.659 1.00 10.95 96 GLN A C 1
ATOM 718 O O . GLN A 1 96 ? -2.510 18.471 22.837 1.00 11.74 96 GLN A O 1
ATOM 724 N N . LYS A 1 97 ? -4.696 18.212 23.305 1.00 11.42 97 LYS A N 1
ATOM 725 C CA . LYS A 1 97 ? -4.461 17.077 24.206 1.00 11.52 97 LYS A CA 1
ATOM 726 C C . LYS A 1 97 ? -4.073 15.841 23.390 1.00 11.61 97 LYS A C 1
ATOM 727 O O . LYS A 1 97 ? -4.869 15.484 22.504 1.00 13.49 97 LYS A O 1
ATOM 733 N N . ILE A 1 98 ? -2.892 15.255 23.656 1.00 9.46 98 ILE A N 1
ATOM 734 C CA . ILE A 1 98 ? -2.433 14.167 22.783 1.00 9.52 98 ILE A CA 1
ATOM 735 C C . ILE A 1 98 ? -2.250 12.823 23.502 1.00 9.35 98 ILE A C 1
ATOM 736 O O . ILE A 1 98 ? -2.103 11.783 22.839 1.00 10.75 98 ILE A O 1
ATOM 741 N N . ALA A 1 99 ? -2.212 12.812 24.824 1.00 8.65 99 ALA A N 1
ATOM 742 C CA . ALA A 1 99 ? -1.956 11.645 25.649 1.00 8.17 99 ALA A CA 1
ATOM 743 C C . ALA A 1 99 ? -2.216 11.996 27.102 1.00 8.03 99 ALA A C 1
ATOM 744 O O . ALA A 1 99 ? -2.532 13.171 27.396 1.00 9.18 99 ALA A O 1
ATOM 746 N N . GLN A 1 100 ? -2.096 11.000 27.979 1.00 8.94 100 GLN A N 1
ATOM 747 C CA . GLN A 1 100 ? -2.197 11.297 29.405 1.00 9.97 100 GLN A CA 1
ATOM 748 C C . GLN A 1 100 ? -1.045 10.595 30.129 1.00 8.88 100 GLN A C 1
ATOM 749 O O . GLN A 1 100 ? -0.491 9.619 29.659 1.00 10.31 100 GLN A O 1
ATOM 755 N N . LEU A 1 101 ? -0.721 11.159 31.283 1.00 8.47 101 LEU A N 1
ATOM 756 C CA . LEU A 1 101 ? 0.327 10.636 32.155 1.00 8.31 101 LEU A CA 1
ATOM 757 C C . LEU A 1 101 ? -0.295 10.130 33.439 1.00 8.80 101 LEU A C 1
ATOM 758 O O . LEU A 1 101 ? -1.001 10.872 34.136 1.00 9.33 101 LEU A O 1
ATOM 763 N N . ILE A 1 102 ? -0.085 8.861 33.757 1.00 7.77 102 ILE A N 1
ATOM 764 C CA . ILE A 1 102 ? -0.611 8.268 34.977 1.00 8.57 102 ILE A CA 1
ATOM 765 C C . ILE A 1 102 ? 0.532 7.819 35.872 1.00 8.16 102 ILE A C 1
ATOM 766 O O . ILE A 1 102 ? 1.437 7.113 35.434 1.00 8.33 102 ILE A O 1
ATOM 771 N N . ILE A 1 103 ? 0.501 8.254 37.133 1.00 7.78 103 ILE A N 1
ATOM 772 C CA . ILE A 1 103 ? 1.577 7.946 38.072 1.00 6.87 103 ILE A CA 1
ATOM 773 C C . ILE A 1 103 ? 1.272 6.617 38.741 1.00 7.24 103 ILE A C 1
ATOM 774 O O . ILE A 1 103 ? 0.201 6.417 39.312 1.00 8.22 103 ILE A O 1
ATOM 779 N N . LEU A 1 104 ? 2.236 5.692 38.668 1.00 6.96 104 LEU A N 1
ATOM 780 C CA . LEU A 1 104 ? 2.060 4.338 39.207 1.00 7.03 104 LEU A CA 1
ATOM 781 C C . LEU A 1 104 ? 3.237 3.971 40.124 1.00 6.44 104 LEU A C 1
ATOM 782 O O . LEU A 1 104 ? 4.356 4.476 39.990 1.00 7.79 104 LEU A O 1
ATOM 787 N N . PRO A 1 105 ? 3.008 3.079 41.079 1.00 7.65 105 PRO A N 1
ATOM 788 C CA . PRO A 1 105 ? 4.082 2.683 42.006 1.00 8.47 105 PRO A CA 1
ATOM 789 C C . PRO A 1 105 ? 5.152 1.837 41.320 1.00 8.22 105 PRO A C 1
ATOM 790 O O . PRO A 1 105 ? 4.874 1.049 40.408 1.00 10.50 105 PRO A O 1
ATOM 794 N N . CYS A 1 106 ? 6.385 2.007 41.765 1.00 10.03 106 CYS A N 1
ATOM 795 C CA . CYS A 1 106 ? 7.552 1.237 41.414 1.00 12.44 106 CYS A CA 1
ATOM 796 C C . CYS A 1 106 ? 7.767 0.053 42.328 1.00 11.09 106 CYS A C 1
ATOM 797 O O . CYS A 1 106 ? 7.571 0.291 43.515 1.00 13.12 106 CYS A O 1
ATOM 800 N N . LYS A 1 107 ? 8.219 -1.070 41.807 1.00 10.08 107 LYS A N 1
ATOM 801 C CA . LYS A 1 107 ? 8.598 -2.225 42.592 1.00 11.55 107 LYS A CA 1
ATOM 802 C C . LYS A 1 107 ? 10.039 -2.597 42.222 1.00 13.32 107 LYS A C 1
ATOM 803 O O . LYS A 1 107 ? 10.243 -2.890 41.035 1.00 15.34 107 LYS A O 1
ATOM 809 N N . HIS A 1 108 ? 10.975 -2.589 43.148 1.00 16.03 108 HIS A N 1
ATOM 810 C CA . HIS A 1 108 ? 12.357 -2.975 42.850 1.00 18.12 108 HIS A CA 1
ATOM 811 C C . HIS A 1 108 ? 12.659 -4.318 43.510 1.00 23.04 108 HIS A C 1
ATOM 812 O O . HIS A 1 108 ? 12.542 -4.435 44.730 1.00 26.27 108 HIS A O 1
ATOM 819 N N . GLU A 1 109 ? 13.029 -5.302 42.700 1.00 24.69 109 GLU A N 1
ATOM 820 C CA . GLU A 1 109 ? 13.434 -6.625 43.131 1.00 23.91 109 GLU A CA 1
ATOM 821 C C . GLU A 1 109 ? 14.799 -6.941 42.481 1.00 25.68 109 GLU A C 1
ATOM 822 O O . GLU A 1 109 ? 15.115 -6.586 41.351 1.00 20.08 109 GLU A O 1
ATOM 828 N N . VAL A 1 110 ? 15.542 -7.686 43.295 1.00 22.89 110 VAL A N 1
ATOM 829 C CA . VAL A 1 110 ? 16.754 -8.288 42.803 1.00 22.30 110 VAL A CA 1
ATOM 830 C C . VAL A 1 110 ? 16.341 -9.441 41.891 1.00 15.63 110 VAL A C 1
ATOM 831 O O . VAL A 1 110 ? 15.355 -10.110 42.135 1.00 26.75 110 VAL A O 1
ATOM 835 N N . LEU A 1 111 ? 17.130 -9.657 40.837 1.00 14.13 111 LEU A N 1
ATOM 836 C CA . LEU A 1 111 ? 16.932 -10.856 40.035 1.00 12.82 111 LEU A CA 1
ATOM 837 C C . LEU A 1 111 ? 17.881 -11.940 40.555 1.00 13.18 111 LEU A C 1
ATOM 838 O O . LEU A 1 111 ? 19.080 -11.673 40.708 1.00 15.39 111 LEU A O 1
ATOM 843 N N . GLU A 1 112 ? 17.336 -13.112 40.801 1.00 12.09 112 GLU A N 1
ATOM 844 C CA . GLU A 1 112 ? 18.128 -14.252 41.275 1.00 12.47 112 GLU A CA 1
ATOM 845 C C . GLU A 1 112 ? 18.079 -15.374 40.249 1.00 12.01 112 GLU A C 1
ATOM 846 O O . GLU A 1 112 ? 17.014 -15.930 39.988 1.00 13.64 112 GLU A O 1
ATOM 852 N N . GLN A 1 113 ? 19.214 -15.735 39.666 1.00 12.64 113 GLN A N 1
ATOM 853 C CA . GLN A 1 113 ? 19.216 -16.790 38.632 1.00 14.61 113 GLN A CA 1
ATOM 854 C C . GLN A 1 113 ? 19.059 -18.109 39.367 1.00 18.97 113 GLN A C 1
ATOM 855 O O . GLN A 1 113 ? 19.835 -18.436 40.250 1.00 23.22 113 GLN A O 1
ATOM 861 N N . GLY A 1 114 ? 18.011 -18.858 39.005 1.00 18.98 114 GLY A N 1
ATOM 862 C CA . GLY A 1 114 ? 17.743 -20.145 39.636 1.00 21.19 114 GLY A CA 1
ATOM 863 C C . GLY A 1 114 ? 16.872 -21.028 38.747 1.00 19.39 114 GLY A C 1
ATOM 864 O O . GLY A 1 114 ? 17.000 -21.043 37.521 1.00 20.17 114 GLY A O 1
ATOM 865 N N . LYS A 1 115 ? 15.991 -21.781 39.399 1.00 21.34 115 LYS A N 1
ATOM 866 C CA . LYS A 1 115 ? 15.105 -22.693 38.702 1.00 24.57 115 LYS A CA 1
ATOM 867 C C . LYS A 1 115 ? 13.658 -22.254 38.894 1.00 20.32 115 LYS A C 1
ATOM 868 O O . LYS A 1 115 ? 13.181 -22.137 40.027 1.00 23.76 115 LYS A O 1
ATOM 874 N N . VAL A 1 116 ? 12.987 -21.987 37.775 1.00 19.23 116 VAL A N 1
ATOM 875 C CA . VAL A 1 116 ? 11.578 -21.559 37.931 1.00 21.88 116 VAL A CA 1
ATOM 876 C C . VAL A 1 116 ? 10.706 -22.794 38.169 1.00 24.02 116 VAL A C 1
ATOM 877 O O . VAL A 1 116 ? 10.829 -23.741 37.410 1.00 29.32 116 VAL A O 1
ATOM 881 N N . VAL A 1 117 ? 9.908 -22.750 39.211 1.00 26.85 117 VAL A N 1
ATOM 882 C CA . VAL A 1 117 ? 9.036 -23.792 39.701 1.00 35.28 117 VAL A CA 1
ATOM 883 C C . VAL A 1 117 ? 7.613 -23.697 39.156 1.00 45.70 117 VAL A C 1
ATOM 884 O O . VAL A 1 117 ? 7.291 -22.726 38.490 1.00 41.12 117 VAL A O 1
ATOM 888 N N . MET A 1 118 ? 6.787 -24.670 39.499 1.00 54.03 118 MET A N 1
ATOM 889 C CA . MET A 1 118 ? 5.334 -24.668 39.487 1.00 57.89 118 MET A CA 1
ATOM 890 C C . MET A 1 118 ? 4.741 -25.109 38.151 1.00 60.11 118 MET A C 1
ATOM 891 O O . MET A 1 118 ? 3.486 -25.272 38.674 1.00 66.95 118 MET A O 1
ATOM 896 N N . MET B 1 1 ? -10.444 30.176 54.796 1.00 38.55 201 MET B N 1
ATOM 897 C CA . MET B 1 1 ? -11.292 30.884 53.846 1.00 39.88 201 MET B CA 1
ATOM 898 C C . MET B 1 1 ? -12.308 29.927 53.242 1.00 36.30 201 MET B C 1
ATOM 899 O O . MET B 1 1 ? -11.971 28.882 52.681 1.00 36.38 201 MET B O 1
ATOM 904 N N . ILE B 1 2 ? -13.597 30.258 53.338 1.00 36.98 202 ILE B N 1
ATOM 905 C CA . ILE B 1 2 ? -14.521 29.316 52.700 1.00 37.49 202 ILE B CA 1
ATOM 906 C C . ILE B 1 2 ? -14.544 29.620 51.205 1.00 32.86 202 ILE B C 1
ATOM 907 O O . ILE B 1 2 ? -14.575 30.80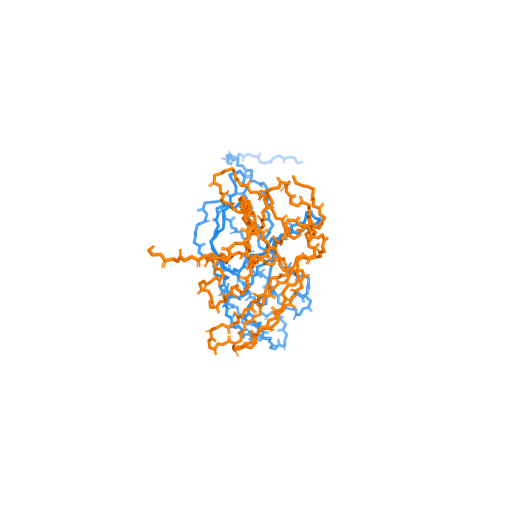2 50.845 1.00 30.34 202 ILE B O 1
ATOM 912 N N . ILE B 1 3 ? -14.534 28.584 50.389 1.00 27.58 203 ILE B N 1
ATOM 913 C CA . ILE B 1 3 ? -14.659 28.717 48.938 1.00 28.98 203 ILE B CA 1
ATOM 914 C C . ILE B 1 3 ? -15.677 27.713 48.389 1.00 31.98 203 ILE B C 1
ATOM 915 O O . ILE B 1 3 ? -16.146 26.826 49.118 1.00 33.95 203 ILE B O 1
ATOM 920 N N . GLU B 1 4 ? -16.003 27.849 47.115 1.00 30.30 204 GLU B N 1
ATOM 921 C CA . GLU B 1 4 ? -16.789 26.930 46.319 1.00 30.05 204 GLU B CA 1
ATOM 922 C C . GLU B 1 4 ? -16.087 26.729 44.976 1.00 27.80 204 GLU B C 1
ATOM 923 O O . GLU B 1 4 ? -15.603 27.709 44.400 1.00 41.58 204 GLU B O 1
ATOM 929 N N . GLY B 1 5 ? -15.992 25.526 44.468 1.00 30.29 205 GLY B N 1
ATOM 930 C CA . GLY B 1 5 ? -15.417 25.321 43.139 1.00 33.18 205 GLY B CA 1
ATOM 931 C C . GLY B 1 5 ? -14.063 24.641 43.232 1.00 28.52 205 GLY B C 1
ATOM 932 O O . GLY B 1 5 ? -13.444 24.725 44.305 1.00 30.28 205 GLY B O 1
ATOM 933 N N . ASP B 1 6 ? -13.624 23.984 42.147 1.00 26.56 206 ASP B N 1
ATOM 934 C CA . ASP B 1 6 ? -12.335 23.301 42.234 1.00 28.89 206 ASP B CA 1
ATOM 935 C C . ASP B 1 6 ? -11.283 24.025 41.388 1.00 28.15 206 ASP B C 1
ATOM 936 O O . ASP B 1 6 ? -10.247 23.415 41.125 1.00 32.90 206 ASP B O 1
ATOM 941 N N . GLY B 1 7 ? -11.587 25.260 41.016 1.00 23.90 207 GLY B N 1
ATOM 942 C CA . GLY B 1 7 ? -10.664 26.024 40.201 1.00 19.82 207 GLY B CA 1
ATOM 943 C C . GLY B 1 7 ? -9.691 26.873 41.004 1.00 17.64 207 GLY B C 1
ATOM 944 O O . GLY B 1 7 ? -9.015 27.726 40.422 1.00 18.26 207 GLY B O 1
ATOM 945 N N . ILE B 1 8 ? -9.606 26.669 42.309 1.00 17.32 208 ILE B N 1
ATOM 946 C CA . ILE B 1 8 ? -8.564 27.313 43.110 1.00 16.58 208 ILE B CA 1
ATOM 947 C C . ILE B 1 8 ? -7.809 26.277 43.922 1.00 16.20 208 ILE B C 1
ATOM 948 O O . ILE B 1 8 ? -8.482 25.454 44.569 1.00 21.05 208 ILE B O 1
ATOM 953 N N . LEU B 1 9 ? -6.494 26.275 43.868 1.00 16.78 209 LEU B N 1
ATOM 954 C CA . LEU B 1 9 ? -5.672 25.260 44.533 1.00 17.18 209 LEU B CA 1
ATOM 955 C C . LEU B 1 9 ? -5.074 25.781 45.825 1.00 17.1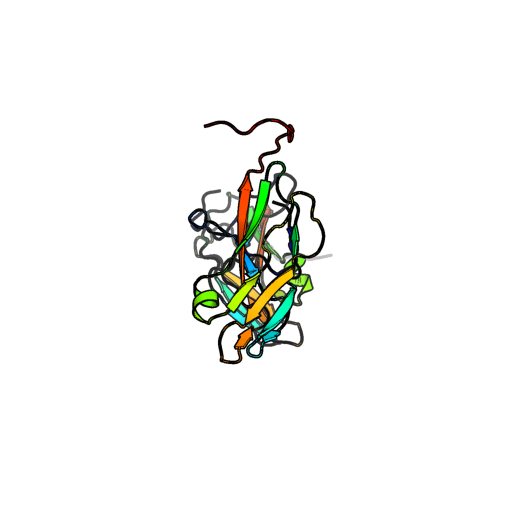7 209 LEU B C 1
ATOM 956 O O . LEU B 1 9 ? -4.753 26.963 45.962 1.00 18.47 209 LEU B O 1
ATOM 961 N N . ASP B 1 10 ? -4.927 24.881 46.805 1.00 19.81 210 ASP B N 1
ATOM 962 C CA . ASP B 1 10 ? -4.207 25.172 48.016 1.00 20.66 210 ASP B CA 1
ATOM 963 C C . ASP B 1 10 ? -2.754 25.538 47.715 1.00 20.90 210 ASP B C 1
ATOM 964 O O . ASP B 1 10 ? -2.232 25.163 46.670 1.00 23.96 210 ASP B O 1
ATOM 969 N N . LYS B 1 11 ? -2.129 26.236 48.649 1.00 22.51 211 LYS B N 1
ATOM 970 C CA . LYS B 1 11 ? -0.755 26.676 48.476 1.00 20.15 211 LYS B CA 1
ATOM 971 C C . LYS B 1 11 ? 0.157 26.280 49.624 1.00 20.91 211 LYS B C 1
ATOM 972 O O . LYS B 1 11 ? -0.375 26.066 50.709 1.00 24.71 211 LYS B O 1
ATOM 978 N N . ARG B 1 12 ? 1.462 26.231 49.389 1.00 23.56 212 ARG B N 1
ATOM 979 C CA . ARG B 1 12 ? 2.456 26.038 50.442 1.00 24.30 212 ARG B CA 1
ATOM 980 C C . ARG B 1 12 ? 2.498 27.288 51.309 1.00 29.80 212 ARG B C 1
ATOM 981 O O . ARG B 1 12 ? 2.112 28.371 50.856 1.00 24.96 212 ARG B O 1
ATOM 989 N N . SER B 1 13 ? 2.965 27.142 52.553 1.00 33.02 213 SER B N 1
ATOM 990 C CA . SER B 1 13 ? 2.992 28.355 53.383 1.00 32.79 213 SER B CA 1
ATOM 991 C C . SER B 1 13 ? 4.124 29.247 52.925 1.00 32.57 213 SER B C 1
ATOM 992 O O . SER B 1 13 ? 4.207 30.424 53.301 1.00 45.73 213 SER B O 1
ATOM 995 N N . GLU B 1 14 ? 5.051 28.753 52.106 1.00 30.28 214 GLU B N 1
ATOM 996 C CA . GLU B 1 14 ? 6.138 29.672 51.732 1.00 34.49 214 GLU B CA 1
ATOM 997 C C . GLU B 1 14 ? 5.834 30.350 50.402 1.00 32.20 214 GLU B C 1
ATOM 998 O O . GLU B 1 14 ? 6.636 31.083 49.827 1.00 33.93 214 GLU B O 1
ATOM 1004 N N . ASP B 1 15 ? 4.625 30.075 49.911 1.00 26.44 215 ASP B N 1
ATOM 1005 C CA . ASP B 1 15 ? 4.216 30.683 48.653 1.00 21.09 215 ASP B CA 1
ATOM 1006 C C . ASP B 1 15 ? 3.136 31.732 48.845 1.00 19.04 215 ASP B C 1
ATOM 1007 O O . ASP B 1 15 ? 2.269 31.648 49.695 1.00 19.88 215 ASP B O 1
ATOM 1012 N N . ALA B 1 16 ? 3.192 32.738 47.997 1.00 16.20 216 ALA B N 1
ATOM 1013 C CA . ALA B 1 16 ? 2.354 33.918 48.214 1.00 15.23 216 ALA B CA 1
ATOM 1014 C C . ALA B 1 16 ? 0.913 33.689 47.824 1.00 14.42 216 ALA B C 1
ATOM 1015 O O . ALA B 1 16 ? 0.026 34.249 48.475 1.00 15.23 216 ALA B O 1
ATOM 1017 N N . GLY B 1 17 ? 0.697 32.918 46.757 1.00 13.16 217 GLY B N 1
ATOM 1018 C CA . GLY B 1 17 ? -0.666 32.871 46.211 1.00 15.13 217 GLY B CA 1
ATOM 1019 C C . GLY B 1 17 ? -1.131 31.473 45.850 1.00 13.66 217 GLY B C 1
ATOM 1020 O O . GLY B 1 17 ? -0.366 30.493 45.883 1.00 16.22 217 GLY B O 1
ATOM 1021 N N . TYR B 1 18 ? -2.415 31.424 45.527 1.00 13.12 218 TYR B N 1
ATOM 1022 C CA . TYR B 1 18 ? -3.174 30.247 45.168 1.00 13.10 218 TYR B CA 1
ATOM 1023 C C . TYR B 1 18 ? -3.370 30.175 43.654 1.00 12.57 218 TYR B C 1
ATOM 1024 O O . TYR B 1 18 ? -3.858 31.133 43.046 1.00 14.21 218 TYR B O 1
ATOM 1033 N N . ASP B 1 19 ? -3.047 29.030 43.040 1.00 12.98 219 ASP B N 1
ATOM 1034 C CA . ASP B 1 19 ? -3.304 28.895 41.603 1.00 11.64 219 ASP B CA 1
ATOM 1035 C C . ASP B 1 19 ? -4.790 28.975 41.275 1.00 12.43 219 ASP B C 1
ATOM 1036 O O . ASP B 1 19 ? -5.607 28.372 41.988 1.00 14.02 219 ASP B O 1
ATOM 1041 N N . LEU B 1 20 ? -5.125 29.692 40.205 1.00 11.11 220 LEU B N 1
ATOM 1042 C CA . LEU B 1 20 ? -6.454 29.751 39.640 1.00 11.21 220 LEU B CA 1
ATOM 1043 C C . LEU B 1 20 ? -6.455 29.053 38.282 1.00 11.34 220 LEU B C 1
ATOM 1044 O O . LEU B 1 20 ? -5.549 29.250 37.468 1.00 12.25 220 LEU B O 1
ATOM 1049 N N . LEU B 1 21 ? -7.477 28.225 38.056 1.00 12.75 221 LEU B N 1
ATOM 1050 C CA . LEU B 1 21 ? -7.578 27.406 36.864 1.00 13.41 221 LEU B CA 1
ATOM 1051 C C . LEU B 1 21 ? -8.727 27.853 35.949 1.00 13.77 221 LEU B C 1
ATOM 1052 O O . LEU B 1 21 ? -9.766 28.337 36.392 1.00 15.21 221 LEU B O 1
ATOM 1057 N N . ALA B 1 22 ? -8.549 27.668 34.649 1.00 12.75 222 ALA B N 1
ATOM 1058 C CA . ALA B 1 22 ? -9.611 27.957 33.687 1.00 13.34 222 ALA B CA 1
ATOM 1059 C C . ALA B 1 22 ? -10.747 26.932 33.771 1.00 14.01 222 ALA B C 1
ATOM 1060 O O . ALA B 1 22 ? -10.500 25.718 33.807 1.00 15.02 222 ALA B O 1
ATOM 1062 N N . ALA B 1 23 ? -11.977 27.458 33.784 1.00 14.06 223 ALA B N 1
ATOM 1063 C CA . ALA B 1 23 ? -13.119 26.544 33.881 1.00 16.79 223 ALA B CA 1
ATOM 1064 C C . ALA B 1 23 ? -13.526 26.021 32.505 1.00 16.73 223 ALA B C 1
ATOM 1065 O O . ALA B 1 23 ? -14.323 25.090 32.410 1.00 21.53 223 ALA B O 1
ATOM 1067 N N . LYS B 1 24 ? -13.025 26.658 31.456 1.00 18.52 224 LYS B N 1
ATOM 1068 C CA . LYS B 1 24 ? -13.425 26.416 30.088 1.00 17.89 224 LYS B CA 1
ATOM 1069 C C . LYS B 1 24 ? -12.242 26.600 29.145 1.00 16.89 224 LYS B C 1
ATOM 1070 O O . LYS B 1 24 ? -11.387 27.417 29.486 1.00 19.85 224 LYS B O 1
ATOM 1076 N N . GLU B 1 25 ? -12.206 25.938 28.017 1.00 16.64 225 GLU B N 1
ATOM 1077 C CA . GLU B 1 25 ? -11.239 26.210 26.945 1.00 14.68 225 GLU B CA 1
ATOM 1078 C C . GLU B 1 25 ? -11.585 27.538 26.281 1.00 18.21 225 GLU B C 1
ATOM 1079 O O . GLU B 1 25 ? -12.766 27.730 25.927 1.00 22.92 225 GLU B O 1
ATOM 1085 N N . ILE B 1 26 ? -10.593 28.404 26.133 1.00 17.95 226 ILE B N 1
ATOM 1086 C CA . ILE B 1 26 ? -10.820 29.745 25.615 1.00 18.74 226 ILE B CA 1
ATOM 1087 C C . ILE B 1 26 ? -9.787 30.127 24.550 1.00 18.72 226 ILE B C 1
ATOM 1088 O O . ILE B 1 26 ? -8.595 29.970 24.816 1.00 18.90 226 ILE B O 1
ATOM 1093 N N . HIS B 1 27 ? -10.244 30.615 23.412 1.00 17.79 227 HIS B N 1
ATOM 1094 C CA . HIS B 1 27 ? -9.375 31.067 22.345 1.00 16.91 227 HIS B CA 1
ATOM 1095 C C . HIS B 1 27 ? -9.183 32.576 22.386 1.00 17.34 227 HIS B C 1
ATOM 1096 O O . HIS B 1 27 ? -10.147 33.322 22.549 1.00 18.83 227 HIS B O 1
ATOM 1103 N N . LEU B 1 28 ? -7.953 33.039 22.247 1.00 17.05 228 LEU B N 1
ATOM 1104 C CA . LEU B 1 28 ? -7.677 34.466 22.215 1.00 17.25 228 LEU B CA 1
ATOM 1105 C C . LEU B 1 28 ? -6.857 34.867 20.985 1.00 15.85 228 LEU B C 1
ATOM 1106 O O . LEU B 1 28 ? -5.702 34.443 20.853 1.00 17.77 228 LEU B O 1
ATOM 1111 N N . LEU B 1 29 ? -7.453 35.693 20.124 1.00 17.08 229 LEU B N 1
ATOM 1112 C CA . LEU B 1 29 ? -6.695 36.343 19.045 1.00 19.20 229 LEU B CA 1
ATOM 1113 C C . LEU B 1 29 ? -5.668 37.326 19.594 1.00 17.26 229 LEU B C 1
ATOM 1114 O O . LEU B 1 29 ? -5.827 37.816 20.722 1.00 17.77 229 LEU B O 1
ATOM 1119 N N . PRO B 1 30 ? -4.620 37.670 18.851 1.00 17.43 230 PRO B N 1
ATOM 1120 C CA . PRO B 1 30 ? -3.733 38.754 19.300 1.00 17.12 230 PRO B CA 1
ATOM 1121 C C . PRO B 1 30 ? -4.559 40.013 19.549 1.00 16.38 230 PRO B C 1
ATOM 1122 O O . PRO B 1 30 ? -5.386 40.430 18.727 1.00 19.20 230 PRO B O 1
ATOM 1126 N N . GLY B 1 31 ? -4.350 40.620 20.708 1.00 18.51 231 GLY B N 1
ATOM 1127 C CA . GLY B 1 31 ? -5.033 41.816 21.160 1.00 20.51 231 GLY B CA 1
ATOM 1128 C C . GLY B 1 31 ? -6.440 41.637 21.651 1.00 21.36 231 GLY B C 1
ATOM 1129 O O . GLY B 1 31 ? -7.132 42.620 21.926 1.00 25.34 231 GLY B O 1
ATOM 1130 N N . GLU B 1 32 ? -6.910 40.404 21.785 1.00 20.52 232 GLU B N 1
ATOM 1131 C CA . GLU B 1 32 ? -8.251 40.117 22.280 1.00 17.64 232 GLU B CA 1
ATOM 1132 C C . GLU B 1 32 ? -8.197 39.875 23.784 1.00 17.14 232 GLU B C 1
ATOM 1133 O O . GLU B 1 32 ? -7.268 39.220 24.277 1.00 17.06 232 GLU B O 1
ATOM 1139 N N . VAL B 1 33 ? -9.206 40.418 24.456 1.00 16.49 233 VAL B N 1
ATOM 1140 C CA . VAL B 1 33 ? -9.416 40.294 25.875 1.00 18.52 233 VAL B CA 1
ATOM 1141 C C . VAL B 1 33 ? -10.654 39.443 26.121 1.00 18.36 233 VAL B C 1
ATOM 1142 O O . VAL B 1 33 ? -11.689 39.711 25.514 1.00 22.45 233 VAL B O 1
ATOM 1146 N N . LYS B 1 34 ? -10.520 38.473 26.999 1.00 18.49 234 LYS B N 1
ATOM 1147 C CA . LYS B 1 34 ? -11.722 37.765 27.442 1.00 18.92 234 LYS B CA 1
ATOM 1148 C C . LYS B 1 34 ? -11.683 37.565 28.946 1.00 17.80 234 LYS B C 1
ATOM 1149 O O . LYS B 1 34 ? -10.580 37.444 29.476 1.00 19.13 234 LYS B O 1
ATOM 1155 N N . VAL B 1 35 ? -12.834 37.548 29.599 1.00 18.24 235 VAL B N 1
ATOM 1156 C CA . VAL B 1 35 ? -12.929 37.195 31.006 1.00 18.25 235 VAL B CA 1
ATOM 1157 C C . VAL B 1 35 ? -12.867 35.675 31.096 1.00 18.53 235 VAL B C 1
ATOM 1158 O O . VAL B 1 35 ? -13.789 35.000 30.576 1.00 23.71 235 VAL B O 1
ATOM 1162 N N . ILE B 1 36 ? -11.830 35.117 31.716 1.00 16.76 236 ILE B N 1
ATOM 1163 C CA . ILE B 1 36 ? -11.736 33.647 31.764 1.00 17.86 236 ILE B CA 1
ATOM 1164 C C . ILE B 1 36 ? -12.408 33.166 33.028 1.00 16.48 236 ILE B C 1
ATOM 1165 O O . ILE B 1 36 ? -11.980 33.522 34.123 1.00 16.23 236 ILE B O 1
ATOM 1170 N N . PRO B 1 37 ? -13.455 32.356 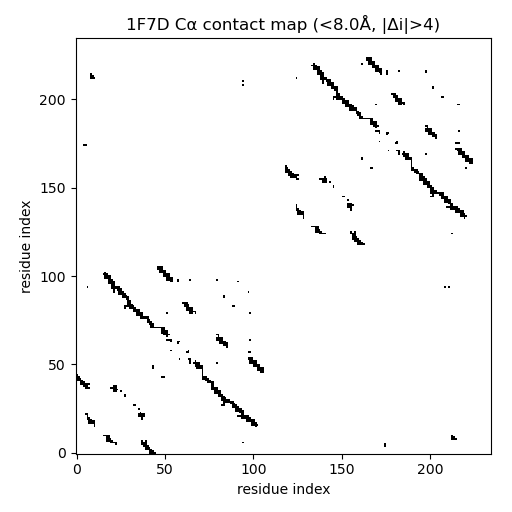32.937 1.00 16.48 237 PRO B N 1
ATOM 1171 C CA . PRO B 1 37 ? -14.118 31.936 34.163 1.00 17.50 237 PRO B CA 1
ATOM 1172 C C . PRO B 1 37 ? -13.278 30.933 34.926 1.00 15.62 237 PRO B C 1
ATOM 1173 O O . PRO B 1 37 ? -12.565 30.177 34.277 1.00 16.36 237 PRO B O 1
ATOM 1177 N N . THR B 1 38 ? -13.386 30.938 36.263 1.00 16.37 238 THR B N 1
ATOM 1178 C CA . THR B 1 38 ? -12.714 29.919 37.067 1.00 18.31 238 THR B CA 1
ATOM 1179 C C . THR B 1 38 ? -13.676 28.976 37.788 1.00 18.62 238 THR B C 1
ATOM 1180 O O . THR B 1 38 ? -13.205 27.958 38.289 1.00 20.18 238 THR B O 1
ATOM 1184 N N . GLY B 1 39 ? -14.951 29.333 37.870 1.00 20.94 239 GLY B N 1
ATOM 1185 C CA . GLY B 1 39 ? -15.915 28.548 38.628 1.00 26.57 239 GLY B CA 1
ATOM 1186 C C . GLY B 1 39 ? -15.761 28.670 40.124 1.00 31.54 239 GLY B C 1
ATOM 1187 O O . GLY B 1 39 ? -16.421 27.979 40.922 1.00 40.36 239 GLY B O 1
ATOM 1188 N N . VAL B 1 40 ? -14.860 29.561 40.556 1.00 22.05 240 VAL B N 1
ATOM 1189 C CA . VAL B 1 40 ? -14.602 29.712 41.983 1.00 22.99 240 VAL B CA 1
ATOM 1190 C C . VAL B 1 40 ? -15.320 30.905 42.597 1.00 24.05 240 VAL B C 1
ATOM 1191 O O . VAL B 1 40 ? -15.385 31.988 41.996 1.00 25.04 240 VAL B O 1
ATOM 1195 N N . LYS B 1 41 ? -15.853 30.672 43.805 1.00 27.87 241 LYS B N 1
ATOM 1196 C CA . LYS B 1 41 ? -16.396 31.734 44.635 1.00 25.93 241 LYS B CA 1
ATOM 1197 C C . LYS B 1 41 ? -15.666 31.676 45.970 1.00 26.57 241 LYS B C 1
ATOM 1198 O O . LYS B 1 41 ? -15.261 30.594 46.414 1.00 26.46 241 LYS B O 1
ATOM 1204 N N . LEU B 1 42 ? -15.500 32.833 46.620 1.00 26.85 242 LEU B N 1
ATOM 1205 C CA . LEU B 1 42 ? -14.988 32.637 47.978 1.00 30.42 242 LEU B CA 1
ATOM 1206 C C . LEU B 1 42 ? -15.472 33.721 48.930 1.00 29.35 242 LEU B C 1
ATOM 1207 O O . LEU B 1 42 ? -16.101 34.684 48.523 1.00 27.20 242 LEU B O 1
ATOM 1212 N N . MET B 1 43 ? -15.140 33.512 50.198 1.00 26.98 243 MET B N 1
ATOM 1213 C CA . MET B 1 43 ? -15.372 34.493 51.240 1.00 29.43 243 MET B CA 1
ATOM 1214 C C . MET B 1 43 ? -14.021 35.003 51.741 1.00 27.00 243 MET B C 1
ATOM 1215 O O . MET B 1 43 ? -13.410 34.361 52.606 1.00 28.61 243 MET B O 1
ATOM 1220 N N . LEU B 1 44 ? -13.553 36.120 51.217 1.00 25.32 244 LEU B N 1
ATOM 1221 C CA . LEU B 1 44 ? -12.246 36.606 51.667 1.00 27.34 244 LEU B CA 1
ATOM 1222 C C . LEU B 1 44 ? -12.289 36.932 53.153 1.00 26.80 244 LEU B C 1
ATOM 1223 O O . LEU B 1 44 ? -13.316 37.414 53.658 1.00 30.66 244 LEU B O 1
ATOM 1228 N N . PRO B 1 45 ? -11.191 36.704 53.870 1.00 29.70 245 PRO B N 1
ATOM 1229 C CA . PRO B 1 45 ? -11.184 37.004 55.308 1.00 32.32 245 PRO B CA 1
ATOM 1230 C C . PRO B 1 45 ? -11.399 38.486 55.604 1.00 35.03 245 PRO B C 1
ATOM 1231 O O . PRO B 1 45 ? -10.892 39.341 54.882 1.00 36.14 245 PRO B O 1
ATOM 1235 N N . LYS B 1 46 ? -12.162 38.809 56.667 1.00 33.33 246 LYS B N 1
ATOM 1236 C CA . LYS B 1 46 ? -12.480 40.209 56.911 1.00 37.16 246 LYS B CA 1
ATOM 1237 C C . LYS B 1 46 ? -11.191 41.009 57.106 1.00 37.53 246 LYS B C 1
ATOM 1238 O O . LYS B 1 46 ? -10.281 40.525 57.787 1.00 36.18 246 LYS B O 1
ATOM 1244 N N . GLY B 1 47 ? -11.192 42.163 56.453 1.00 31.13 247 GLY B N 1
ATOM 1245 C CA . GLY B 1 47 ? -10.176 43.182 56.363 1.00 30.64 247 GLY B CA 1
ATOM 1246 C C . GLY B 1 47 ? -9.055 42.834 55.406 1.00 26.48 247 GLY B C 1
ATOM 1247 O O . GLY B 1 47 ? -7.950 43.365 55.552 1.00 30.39 247 GLY B O 1
ATOM 1248 N N . TYR B 1 48 ? -9.339 41.953 54.439 1.00 26.37 248 TYR B N 1
ATOM 1249 C CA . TYR B 1 48 ? -8.451 41.678 53.313 1.00 23.15 248 TYR B CA 1
ATOM 1250 C C . TYR B 1 48 ? -9.147 41.784 51.959 1.00 22.82 248 TYR B C 1
ATOM 1251 O O . TYR B 1 48 ? -10.373 41.641 51.961 1.00 28.20 248 TYR B O 1
ATOM 1260 N N . TRP B 1 49 ? -8.415 41.990 50.873 1.00 18.05 249 TRP B N 1
ATOM 1261 C CA . TRP B 1 49 ? -8.891 41.890 49.496 1.00 17.04 249 TRP B CA 1
ATOM 1262 C C . TRP B 1 49 ? -8.028 40.889 48.727 1.00 18.11 249 TRP B C 1
ATOM 1263 O O . TRP B 1 49 ? -7.000 40.417 49.224 1.00 18.76 249 TRP B O 1
ATOM 1274 N N . GLY B 1 50 ? -8.449 40.558 47.509 1.00 16.97 250 GLY B N 1
ATOM 1275 C CA . GLY B 1 50 ? -7.726 39.568 46.720 1.00 15.03 250 GLY B CA 1
ATOM 1276 C C . GLY B 1 50 ? -7.143 40.185 45.460 1.00 14.83 250 GLY B C 1
ATOM 1277 O O . GLY B 1 50 ? -7.893 40.809 44.699 1.00 17.18 250 GLY B O 1
ATOM 1278 N N . LEU B 1 51 ? -5.847 39.987 45.260 1.00 14.16 251 LEU B N 1
ATOM 1279 C CA . LEU B 1 51 ? -5.121 40.407 44.067 1.00 14.48 251 LEU B CA 1
ATOM 1280 C C . LEU B 1 51 ? -5.029 39.224 43.107 1.00 13.36 251 LEU B C 1
ATOM 1281 O O . LEU B 1 51 ? -4.501 38.168 43.430 1.00 13.91 251 LEU B O 1
ATOM 1286 N N . ILE B 1 52 ? -5.544 39.409 41.915 1.00 13.04 252 ILE B N 1
ATOM 1287 C CA . ILE B 1 52 ? -5.329 38.450 40.833 1.00 12.81 252 ILE B CA 1
ATOM 1288 C C . ILE B 1 52 ? -4.114 38.906 40.041 1.00 12.52 252 ILE B C 1
ATOM 1289 O O . ILE B 1 52 ? -4.101 40.015 39.507 1.00 14.75 252 ILE B O 1
ATOM 1294 N N . ILE B 1 53 ? -3.099 38.075 39.960 1.00 12.70 253 ILE B N 1
ATOM 1295 C CA . ILE B 1 53 ? -1.863 38.445 39.290 1.00 12.58 253 ILE B CA 1
ATOM 1296 C C . ILE B 1 53 ? -1.402 37.284 38.426 1.00 13.35 253 ILE B C 1
ATOM 1297 O O . ILE B 1 53 ? -1.771 36.125 38.672 1.00 13.75 253 ILE B O 1
ATOM 1302 N N . GLY B 1 54 ? -0.583 37.587 37.417 1.00 12.86 254 GLY B N 1
ATOM 1303 C CA . GLY B 1 54 ? -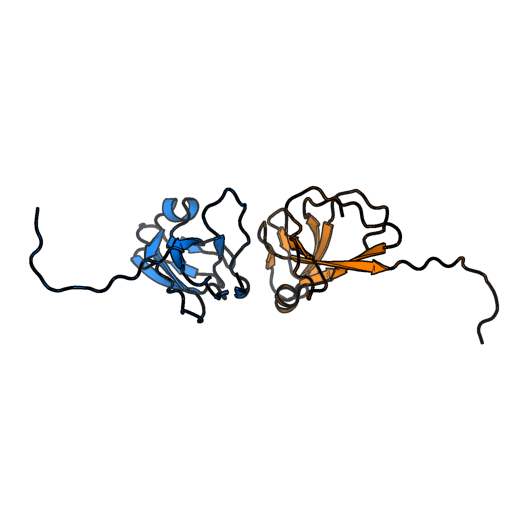0.122 36.563 36.495 1.00 12.94 254 GLY B CA 1
ATOM 1304 C C . GLY B 1 54 ? 0.801 35.561 37.139 1.00 13.95 254 GLY B C 1
ATOM 1305 O O . GLY B 1 54 ? 1.492 35.804 38.134 1.00 15.89 254 GLY B O 1
ATOM 1306 N N . LYS B 1 55 ? 0.766 34.367 36.526 1.00 15.16 255 LYS B N 1
ATOM 1307 C CA . LYS B 1 55 ? 1.760 33.356 36.811 1.00 15.49 255 LYS B CA 1
ATOM 1308 C C . LYS B 1 55 ? 2.967 33.611 35.918 1.00 15.75 255 LYS B C 1
ATOM 1309 O O . LYS B 1 55 ? 2.739 33.964 34.757 1.00 17.26 255 LYS B O 1
ATOM 1315 N N . SER B 1 56 ? 4.160 33.428 36.444 1.00 16.38 256 SER B N 1
ATOM 1316 C CA . SER B 1 56 ? 5.332 33.606 35.587 1.00 17.57 256 SER B CA 1
ATOM 1317 C C . SER B 1 56 ? 5.217 32.741 34.337 1.00 16.44 256 SER B C 1
ATOM 1318 O O . SER B 1 56 ? 5.523 33.151 33.210 1.00 19.20 256 SER B O 1
ATOM 1321 N N . SER B 1 57 ? 4.753 31.490 34.539 1.00 20.13 257 SER B N 1
ATOM 1322 C CA . SER B 1 57 ? 4.782 30.548 33.428 1.00 19.99 257 SER B CA 1
ATOM 1323 C C . SER B 1 57 ? 3.868 31.040 32.322 1.00 19.67 257 SER B C 1
ATOM 1324 O O . SER B 1 57 ? 4.198 30.914 31.148 1.00 22.20 257 SER B O 1
ATOM 1327 N N . ILE B 1 58 ? 2.737 31.633 32.650 1.00 17.25 258 ILE B N 1
ATOM 1328 C CA . ILE B 1 58 ? 1.755 32.080 31.691 1.00 17.49 258 ILE B CA 1
ATOM 1329 C C . ILE B 1 58 ? 2.133 33.427 31.071 1.00 16.88 258 ILE B C 1
ATOM 1330 O O . ILE B 1 58 ? 2.012 33.642 29.862 1.00 16.11 258 ILE B O 1
ATOM 1335 N N . GLY B 1 59 ? 2.643 34.351 31.867 1.00 15.66 259 GLY B N 1
ATOM 1336 C CA . GLY B 1 59 ? 3.159 35.608 31.342 1.00 16.52 259 GLY B CA 1
ATOM 1337 C C . GLY B 1 59 ? 4.262 35.401 30.330 1.00 16.01 259 GLY B C 1
ATOM 1338 O O . GLY B 1 59 ? 4.391 36.141 29.343 1.00 15.95 259 GLY B O 1
ATOM 1339 N N . SER B 1 60 ? 5.093 34.382 30.549 1.00 17.41 260 SER B N 1
ATOM 1340 C CA . SER B 1 60 ? 6.161 34.028 29.627 1.00 19.50 260 SER B CA 1
ATOM 1341 C C . SER B 1 60 ? 5.653 33.715 28.225 1.00 17.40 260 SER B C 1
ATOM 1342 O O . SER B 1 60 ? 6.417 33.822 27.264 1.00 20.98 260 SER B O 1
ATOM 1345 N N . LYS B 1 61 ? 4.386 33.331 28.105 1.00 19.18 261 LYS B N 1
ATOM 1346 C CA . LYS B 1 61 ? 3.777 33.017 26.821 1.00 18.77 261 LYS B CA 1
ATOM 1347 C C . LYS B 1 61 ? 3.100 34.213 26.193 1.00 17.31 261 LYS B C 1
ATOM 1348 O O . LYS B 1 61 ? 2.516 34.164 25.112 1.00 22.12 261 LYS B O 1
ATOM 1354 N N . GLY B 1 62 ? 3.170 35.399 26.826 1.00 16.73 262 GLY B N 1
ATOM 1355 C CA . GLY B 1 62 ? 2.564 36.557 26.165 1.00 16.34 262 GLY B CA 1
ATOM 1356 C C . GLY B 1 62 ? 1.132 36.818 26.555 1.00 15.63 262 GLY B C 1
ATOM 1357 O O . GLY B 1 62 ? 0.380 37.433 25.777 1.00 17.32 262 GLY B O 1
ATOM 1358 N N . LEU B 1 63 ? 0.705 36.343 27.717 1.00 15.32 263 LEU B N 1
ATOM 1359 C CA . LEU B 1 63 ? -0.649 36.614 28.209 1.00 15.78 263 LEU B CA 1
ATOM 1360 C C . LEU B 1 63 ? -0.536 37.555 29.390 1.00 14.52 263 LEU B C 1
ATOM 1361 O O . LEU B 1 63 ? 0.361 37.317 30.218 1.00 15.18 263 LEU B O 1
ATOM 1366 N N . ASP B 1 64 ? -1.407 38.551 29.485 1.00 12.38 264 ASP B N 1
ATOM 1367 C CA . ASP B 1 64 ? -1.362 39.354 30.703 1.00 12.07 264 ASP B CA 1
ATOM 1368 C C . ASP B 1 64 ? -2.681 39.306 31.440 1.00 12.54 264 ASP B C 1
ATOM 1369 O O . ASP B 1 64 ? -3.738 39.095 30.813 1.00 14.68 264 ASP B O 1
ATOM 1374 N N . VAL B 1 65 ? -2.636 39.559 32.736 1.00 13.05 265 VAL B N 1
ATOM 1375 C CA . VAL B 1 65 ? -3.823 39.719 33.560 1.00 14.56 265 VAL B CA 1
ATOM 1376 C C . VAL B 1 65 ? -4.141 41.212 33.630 1.00 14.75 265 VAL B C 1
ATOM 1377 O O . VAL B 1 65 ? -3.264 41.989 34.015 1.00 17.08 265 VAL B O 1
ATOM 1381 N N . LEU B 1 66 ? -5.358 41.580 33.248 1.00 13.41 266 LEU B N 1
ATOM 1382 C CA . LEU B 1 66 ? -5.822 42.956 33.370 1.00 14.11 266 LEU B CA 1
ATOM 1383 C C . LEU B 1 66 ? -6.724 43.115 34.581 1.00 15.96 266 LEU B C 1
ATOM 1384 O O . LEU B 1 66 ? -7.253 42.136 35.117 1.00 16.12 266 LEU B O 1
ATOM 1389 N N . GLY B 1 67 ? -6.916 44.350 35.034 1.00 14.80 267 GLY B N 1
ATOM 1390 C CA . GLY B 1 67 ? -7.614 44.556 36.293 1.00 16.21 267 GLY B CA 1
ATOM 1391 C C . GLY B 1 67 ? -6.819 43.813 37.367 1.00 16.43 267 GLY B C 1
ATOM 1392 O O . GLY B 1 67 ? -5.590 43.940 37.394 1.00 20.77 267 GLY B O 1
ATOM 1393 N N . GLY B 1 68 ? -7.534 43.074 38.201 1.00 16.52 268 GLY B N 1
ATOM 1394 C CA . GLY B 1 68 ? -6.879 42.297 39.210 1.00 17.66 268 GLY B CA 1
ATOM 1395 C C . GLY B 1 68 ? -7.463 42.437 40.579 1.00 16.01 268 GLY B C 1
ATOM 1396 O O . GLY B 1 68 ? -6.934 41.810 41.493 1.00 21.31 268 GLY B O 1
ATOM 1397 N N . VAL B 1 69 ? -8.513 43.227 40.783 1.00 15.18 269 VAL B N 1
ATOM 1398 C CA . VAL B 1 69 ? -9.005 43.441 42.143 1.00 15.19 269 VAL B CA 1
ATOM 1399 C C . VAL B 1 69 ? -10.272 42.663 42.457 1.00 15.05 269 VAL B C 1
ATOM 1400 O O . VAL B 1 69 ? -11.291 42.817 41.802 1.00 18.54 269 VAL B O 1
ATOM 1404 N N . ILE B 1 70 ? -10.203 41.830 43.487 1.00 16.36 270 ILE B N 1
ATOM 1405 C CA . ILE B 1 70 ? -11.378 41.213 44.091 1.00 17.30 270 ILE B CA 1
ATOM 1406 C C . ILE B 1 70 ? -11.652 41.872 45.438 1.00 16.23 270 ILE B C 1
ATOM 1407 O O . ILE B 1 70 ? -10.843 41.763 46.367 1.00 16.72 270 ILE B O 1
ATOM 1412 N N . ASP B 1 71 ? -12.796 42.553 45.551 1.00 17.60 271 ASP B N 1
ATOM 1413 C CA . ASP B 1 71 ? -13.119 43.278 46.766 1.00 18.11 271 ASP B CA 1
ATOM 1414 C C . ASP B 1 71 ? -13.500 42.292 47.879 1.00 19.40 271 ASP B C 1
ATOM 1415 O O . ASP B 1 71 ? -14.009 41.225 47.558 1.00 19.18 271 ASP B O 1
ATOM 1420 N N . GLU B 1 72 ? -13.269 42.704 49.123 1.00 21.09 272 GLU B N 1
ATOM 1421 C CA . GLU B 1 72 ? -13.554 41.835 50.259 1.00 21.68 272 GLU B CA 1
ATOM 1422 C C . GLU B 1 72 ? -14.961 41.266 50.178 1.00 23.28 272 GLU B C 1
ATOM 1423 O O . GLU B 1 72 ? -15.191 40.134 50.569 1.00 27.62 272 GLU B O 1
ATOM 1429 N N . GLY B 1 73 ? -15.935 42.050 49.700 1.00 27.23 273 GLY B N 1
ATOM 1430 C CA . GLY B 1 73 ? -17.302 41.585 49.779 1.00 29.38 273 GLY B CA 1
ATOM 1431 C C . GLY B 1 73 ? -17.824 40.923 48.525 1.00 28.97 273 GLY B C 1
ATOM 1432 O O . GLY B 1 73 ? -19.023 40.646 48.412 1.00 32.01 273 GLY B O 1
ATOM 1433 N N . TYR B 1 74 ? -16.959 40.641 47.562 1.00 28.10 274 TYR B N 1
ATOM 1434 C CA . TYR B 1 74 ? -17.379 39.984 46.328 1.00 27.40 274 TYR B CA 1
ATOM 1435 C C . TYR B 1 74 ? -17.624 38.492 46.524 1.00 32.12 274 TYR B C 1
ATOM 1436 O O . TYR B 1 74 ? -16.680 37.768 46.880 1.00 36.74 274 TYR B O 1
ATOM 1445 N N . ARG B 1 75 ? -18.847 38.004 46.312 1.00 36.20 275 ARG B N 1
ATOM 1446 C CA . ARG B 1 75 ? -19.148 36.591 46.524 1.00 32.59 275 ARG B CA 1
ATOM 1447 C C . ARG B 1 75 ? -19.506 35.867 45.230 1.00 33.63 275 ARG B C 1
ATOM 1448 O O . ARG B 1 75 ? -19.861 34.684 45.287 1.00 38.96 275 ARG B O 1
ATOM 1456 N N . GLY B 1 76 ? -19.417 36.518 44.075 1.00 28.23 276 GLY B N 1
ATOM 1457 C CA . GLY B 1 76 ? -19.721 35.901 42.801 1.00 28.87 276 GLY B CA 1
ATOM 1458 C C . GLY B 1 76 ? -18.565 35.082 42.277 1.00 27.91 276 GLY B C 1
ATOM 1459 O O . GLY B 1 76 ? -17.517 34.914 42.904 1.00 24.94 276 GLY B O 1
ATOM 1460 N N . GLU B 1 77 ? -18.747 34.518 41.089 1.00 25.66 277 GLU B N 1
ATOM 1461 C CA . GLU B 1 77 ? -17.677 33.736 40.475 1.00 24.36 277 GLU B CA 1
ATOM 1462 C C . GLU B 1 77 ? -16.459 34.562 40.063 1.00 23.86 277 GLU B C 1
ATOM 1463 O O . GLU B 1 77 ? -16.503 35.657 39.485 1.00 25.46 277 GLU B O 1
ATOM 1469 N N . ILE B 1 78 ? -15.276 34.004 40.348 1.00 20.58 278 ILE B N 1
ATOM 1470 C CA . ILE B 1 78 ? -14.079 34.773 39.990 1.00 19.23 278 ILE B CA 1
ATOM 1471 C C . ILE B 1 78 ? -13.777 34.618 38.511 1.00 19.79 278 ILE B C 1
ATOM 1472 O O . ILE B 1 78 ? -13.694 33.478 38.015 1.00 21.82 278 ILE B O 1
ATOM 1477 N N . GLY B 1 79 ? -13.608 35.726 37.798 1.00 20.90 279 GLY B N 1
ATOM 1478 C CA . GLY B 1 79 ? -13.208 35.726 36.412 1.00 20.20 279 GLY B CA 1
ATOM 1479 C C . GLY B 1 79 ? -11.853 36.396 36.269 1.00 21.20 279 GLY B C 1
ATOM 1480 O O . GLY B 1 79 ? -11.650 37.391 36.977 1.00 25.27 279 GLY B O 1
ATOM 1481 N N . VAL B 1 80 ? -10.975 35.839 35.431 1.00 15.39 280 VAL B N 1
ATOM 1482 C CA . VAL B 1 80 ? -9.646 36.429 35.242 1.00 14.45 280 VAL B CA 1
ATOM 1483 C C . VAL B 1 80 ? -9.648 37.152 33.912 1.00 15.24 280 VAL B C 1
ATOM 1484 O O . VAL B 1 80 ? -9.839 36.551 32.847 1.00 16.70 280 VAL B O 1
ATOM 1488 N N . ILE B 1 81 ? -9.458 38.469 33.941 1.00 15.18 281 ILE B N 1
ATOM 1489 C CA . ILE B 1 81 ? -9.461 39.168 32.650 1.00 15.06 281 ILE B CA 1
ATOM 1490 C C . ILE B 1 81 ? -8.120 38.998 31.967 1.00 14.06 281 ILE B C 1
ATOM 1491 O O . ILE B 1 81 ? -7.125 39.468 32.525 1.00 17.60 281 ILE B O 1
ATOM 1496 N N . MET B 1 82 ? -8.116 38.325 30.807 1.00 14.35 282 MET B N 1
ATOM 1497 C CA . MET B 1 82 ? -6.824 38.039 30.184 1.00 15.95 282 MET B CA 1
ATOM 1498 C C . MET B 1 82 ? -6.746 38.552 28.773 1.00 14.12 282 MET B C 1
ATOM 1499 O O . MET B 1 82 ? -7.702 38.489 28.001 1.00 16.78 282 MET B O 1
ATOM 1504 N N . ILE B 1 83 ? -5.568 39.071 28.424 1.00 13.24 283 ILE B N 1
ATOM 1505 C CA . ILE B 1 83 ? -5.356 39.527 27.073 1.00 14.20 283 ILE B CA 1
ATOM 1506 C C . ILE B 1 83 ? -4.172 38.807 26.460 1.00 14.31 283 ILE B C 1
ATOM 1507 O O . ILE B 1 83 ? -3.149 38.486 27.091 1.00 15.13 283 ILE B O 1
ATOM 1512 N N . ASN B 1 84 ? -4.303 38.541 25.160 1.00 16.49 284 ASN B N 1
ATOM 1513 C CA . ASN B 1 84 ? -3.169 37.972 24.416 1.00 15.43 284 ASN B CA 1
ATOM 1514 C C . ASN B 1 84 ? -2.396 39.147 23.853 1.00 17.22 284 ASN B C 1
ATOM 1515 O O . ASN B 1 84 ? -2.925 39.816 22.931 1.00 16.38 284 ASN B O 1
ATOM 1520 N N . VAL B 1 85 ? -1.219 39.448 24.380 1.00 13.75 285 VAL B N 1
ATOM 1521 C CA . VAL B 1 85 ? -0.412 40.540 23.845 1.00 14.73 285 VAL B CA 1
ATOM 1522 C C . VAL B 1 85 ? 0.748 40.010 23.017 1.00 14.27 285 VAL B C 1
ATOM 1523 O O . VAL B 1 85 ? 1.673 40.704 22.598 1.00 19.69 285 VAL B O 1
ATOM 1527 N N . SER B 1 86 ? 0.734 38.716 22.695 1.00 17.83 286 SER B N 1
ATOM 1528 C CA . SER B 1 86 ? 1.673 38.179 21.725 1.00 20.55 286 SER B CA 1
ATOM 1529 C C . SER B 1 86 ? 1.135 38.421 20.306 1.00 22.47 286 SER B C 1
ATOM 1530 O O . SER B 1 86 ? 0.061 39.009 20.120 1.00 19.92 286 SER B O 1
ATOM 1533 N N . ARG B 1 87 ? 1.890 37.930 19.315 1.00 24.38 287 ARG B N 1
ATOM 1534 C CA . ARG B 1 87 ? 1.507 38.171 17.928 1.00 27.20 287 ARG B CA 1
ATOM 1535 C C . ARG B 1 87 ? 0.813 36.976 17.289 1.00 26.53 287 ARG B C 1
ATOM 1536 O O . ARG B 1 87 ? 0.478 37.018 16.112 1.00 28.21 287 ARG B O 1
ATOM 1544 N N . LYS B 1 88 ? 0.566 35.928 18.072 1.00 22.05 288 LYS B N 1
ATOM 1545 C CA . LYS B 1 88 ? -0.117 34.749 17.533 1.00 20.19 288 LYS B CA 1
ATOM 1546 C C . LYS B 1 88 ? -1.282 34.324 18.416 1.00 17.21 288 LYS B C 1
ATOM 1547 O O . LYS B 1 88 ? -1.227 34.510 19.641 1.00 19.56 288 LYS B O 1
ATOM 1553 N N . SER B 1 89 ? -2.335 33.768 17.807 1.00 16.08 289 SER B N 1
ATOM 1554 C CA . SER B 1 89 ? -3.469 33.301 18.611 1.00 18.11 289 SER B CA 1
ATOM 1555 C C . SER B 1 89 ? -3.040 32.276 19.643 1.00 16.47 289 SER B C 1
ATOM 1556 O O . SER B 1 89 ? -2.105 31.510 19.352 1.00 18.16 289 SER B O 1
ATOM 1559 N N . ILE B 1 90 ? -3.722 32.286 20.779 1.00 15.81 290 ILE B N 1
ATOM 1560 C CA . ILE B 1 90 ? -3.419 31.350 21.853 1.00 15.76 290 ILE B CA 1
ATOM 1561 C C . ILE B 1 90 ? -4.697 30.702 22.358 1.00 16.44 290 ILE B C 1
ATOM 1562 O O . ILE B 1 90 ? -5.733 31.392 22.498 1.00 17.23 290 ILE B O 1
ATOM 1567 N N . THR B 1 91 ? -4.619 29.392 22.637 1.00 16.08 291 THR B N 1
ATOM 1568 C CA . THR B 1 91 ? -5.744 28.705 23.241 1.00 15.89 291 THR B CA 1
ATOM 1569 C C . THR B 1 91 ? -5.383 28.331 24.681 1.00 15.91 291 THR B C 1
ATOM 1570 O O . THR B 1 91 ? -4.368 27.647 24.850 1.00 16.93 291 THR B O 1
ATOM 1574 N N . LEU B 1 92 ? -6.167 28.776 25.628 1.00 16.03 292 LEU B N 1
ATOM 1575 C CA . LEU B 1 92 ? -6.114 28.388 27.028 1.00 15.49 292 LEU B CA 1
ATOM 1576 C C . LEU B 1 92 ? -6.973 27.129 27.200 1.00 14.85 292 LEU B C 1
ATOM 1577 O O . LEU B 1 92 ? -8.118 27.146 26.777 1.00 16.59 292 LEU B O 1
ATOM 1582 N N . MET B 1 93 ? -6.405 26.107 27.841 1.00 14.83 293 MET B N 1
ATOM 1583 C CA . MET B 1 93 ? -7.114 24.836 27.957 1.00 13.38 293 MET B CA 1
ATOM 1584 C C . MET B 1 93 ? -7.915 24.784 29.237 1.00 14.51 293 MET B C 1
ATOM 1585 O O . MET B 1 93 ? -7.532 25.355 30.248 1.00 13.82 293 MET B O 1
ATOM 1590 N N . GLU B 1 94 ? -9.037 24.054 29.226 1.00 15.17 294 GLU B N 1
ATOM 1591 C CA . GLU B 1 94 ? -9.720 23.852 30.498 1.00 16.46 294 GLU B CA 1
ATOM 1592 C C . GLU B 1 94 ? -8.807 23.213 31.536 1.00 13.73 294 GLU B C 1
ATOM 1593 O O . GLU B 1 94 ? -8.040 22.285 31.268 1.00 15.60 294 GLU B O 1
ATOM 1599 N N . ARG B 1 95 ? -8.857 23.719 32.759 1.00 14.16 295 ARG B N 1
ATOM 1600 C CA . ARG B 1 95 ? -8.064 23.318 33.893 1.00 14.41 295 ARG B CA 1
ATOM 1601 C C . ARG B 1 95 ? -6.619 23.802 33.855 1.00 15.65 295 ARG B C 1
ATOM 1602 O O . ARG B 1 95 ? -5.822 23.532 34.760 1.00 18.02 295 ARG B O 1
ATOM 1610 N N . GLN B 1 96 ? -6.217 24.570 32.831 1.00 13.97 296 GLN B N 1
ATOM 1611 C CA . GLN B 1 96 ? -4.838 25.046 33.005 1.00 14.39 296 GLN B CA 1
ATOM 1612 C C . GLN B 1 96 ? -4.752 26.182 34.017 1.00 12.31 296 GLN B C 1
ATOM 1613 O O . GLN B 1 96 ? -5.728 26.851 34.368 1.00 13.71 296 GLN B O 1
ATOM 1619 N N . LYS B 1 97 ? -3.530 26.388 34.495 1.00 12.34 297 LYS B N 1
ATOM 1620 C CA . LYS B 1 97 ? -3.229 27.452 35.452 1.00 11.76 297 LYS B CA 1
ATOM 1621 C C . LYS B 1 97 ? -3.218 28.775 34.678 1.00 12.45 297 LYS B C 1
ATOM 1622 O O . LYS B 1 97 ? -2.507 28.884 33.704 1.00 15.92 297 LYS B O 1
ATOM 1628 N N . ILE B 1 98 ? -4.012 29.749 35.131 1.00 11.48 298 ILE B N 1
ATOM 1629 C CA . ILE B 1 98 ? -4.082 30.998 34.386 1.00 11.79 298 ILE B CA 1
ATOM 1630 C C . ILE B 1 98 ? -3.658 32.230 35.200 1.00 11.53 298 ILE B C 1
ATOM 1631 O O . ILE B 1 98 ? -3.414 33.284 34.606 1.00 13.29 298 ILE B O 1
ATOM 1636 N N . ALA B 1 99 ? -3.557 32.110 36.517 1.00 9.91 299 ALA B N 1
ATOM 1637 C CA . ALA B 1 99 ? -3.227 33.260 37.371 1.00 10.25 299 ALA B CA 1
ATOM 1638 C C . ALA B 1 99 ? -3.072 32.760 38.793 1.00 11.99 299 ALA B C 1
ATOM 1639 O O . ALA B 1 99 ? -3.227 31.551 39.058 1.00 11.86 299 ALA B O 1
ATOM 1641 N N . GLN B 1 100 ? -2.809 33.666 39.727 1.00 11.19 300 GLN B N 1
ATOM 1642 C CA . GLN B 1 100 ? -2.833 33.308 41.143 1.00 12.48 300 GLN B CA 1
ATOM 1643 C C . GLN B 1 100 ? -3.603 34.382 41.906 1.00 13.72 300 GLN B C 1
ATOM 1644 O O . GLN B 1 100 ? -3.633 35.547 41.486 1.00 13.78 3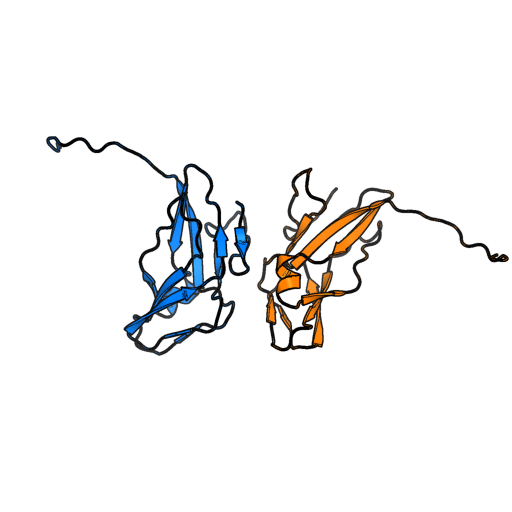00 GLN B O 1
ATOM 1650 N N . LEU B 1 101 ? -4.187 33.975 43.017 1.00 12.18 301 LEU B N 1
ATOM 1651 C CA . LEU B 1 101 ? -4.803 34.869 43.977 1.00 12.50 301 LEU B CA 1
ATOM 1652 C C . LEU B 1 101 ? -3.873 35.113 45.154 1.00 13.30 301 LEU B C 1
ATOM 1653 O O . LEU B 1 101 ? -3.403 34.128 45.724 1.00 13.92 301 LEU B O 1
ATOM 1658 N N . ILE B 1 102 ? -3.654 36.362 45.538 1.00 11.94 302 ILE B N 1
ATOM 1659 C CA . ILE B 1 102 ? -2.884 36.728 46.713 1.00 11.85 302 ILE B CA 1
ATOM 1660 C C . ILE B 1 102 ? -3.765 37.584 47.622 1.00 11.97 302 ILE B C 1
ATOM 1661 O O . ILE B 1 102 ? -4.408 38.554 47.181 1.00 14.85 302 ILE B O 1
ATOM 1666 N N . ILE B 1 103 ? -3.840 37.215 48.897 1.00 12.14 303 ILE B N 1
ATOM 1667 C CA . ILE B 1 103 ? -4.670 37.952 49.838 1.00 13.76 303 ILE B CA 1
ATOM 1668 C C . ILE B 1 103 ? -3.843 39.029 50.533 1.00 14.63 303 ILE B C 1
ATOM 1669 O O . ILE B 1 103 ? -2.801 38.707 51.120 1.00 16.56 303 ILE B O 1
ATOM 1674 N N . LEU B 1 104 ? -4.345 40.257 50.397 1.00 15.17 304 LEU B N 1
ATOM 1675 C CA . LEU B 1 104 ? -3.655 41.439 50.897 1.00 14.82 304 LEU B CA 1
ATOM 1676 C C . LEU B 1 104 ? -4.518 42.251 51.845 1.00 15.86 304 LEU B C 1
ATOM 1677 O O . LEU B 1 104 ? -5.758 42.271 51.746 1.00 16.14 304 LEU B O 1
ATOM 1682 N N . PRO B 1 105 ? -3.883 42.931 52.802 1.00 17.69 305 PRO B N 1
ATOM 1683 C CA . PRO B 1 105 ? -4.678 43.651 53.811 1.00 17.92 305 PRO B CA 1
ATOM 1684 C C . PRO B 1 105 ? -5.361 44.879 53.237 1.00 19.50 305 PRO B C 1
ATOM 1685 O O . PRO B 1 105 ? -4.822 45.514 52.331 1.00 22.92 305 PRO B O 1
ATOM 1689 N N . CYS B 1 106 ? -6.528 45.222 53.770 1.00 24.62 306 CYS B N 1
ATOM 1690 C CA . CYS B 1 106 ? -7.208 46.443 53.389 1.00 27.34 306 CYS B CA 1
ATOM 1691 C C . CYS B 1 106 ? -6.742 47.652 54.213 1.00 23.52 306 CYS B C 1
ATOM 1692 O O . CYS B 1 106 ? -6.253 47.492 55.329 1.00 36.16 306 CYS B O 1
ATOM 1695 N N . LYS B 1 107 ? -6.921 48.818 53.630 1.00 28.16 307 LYS B N 1
ATOM 1696 C CA . LYS B 1 107 ? -6.743 50.108 54.287 1.00 27.92 307 LYS B CA 1
ATOM 1697 C C . LYS B 1 107 ? -7.785 51.119 53.776 1.00 27.47 307 LYS B C 1
ATOM 1698 O O . LYS B 1 107 ? -7.862 51.643 52.660 1.00 25.92 307 LYS B O 1
ATOM 1704 N N . HIS B 1 108 ? -8.659 51.361 54.749 1.00 24.85 308 HIS B N 1
ATOM 1705 C CA . HIS B 1 108 ? -9.772 52.246 54.448 1.00 28.18 308 HIS B CA 1
ATOM 1706 C C . HIS B 1 108 ? -9.522 53.616 55.060 1.00 29.98 308 HIS B C 1
ATOM 1707 O O . HIS B 1 108 ? -9.285 53.729 56.255 1.00 36.11 308 HIS B O 1
ATOM 1714 N N . GLU B 1 109 ? -9.551 54.641 54.226 1.00 37.44 309 GLU B N 1
ATOM 1715 C CA . GLU B 1 109 ? -9.338 56.002 54.705 1.00 36.83 309 GLU B CA 1
ATOM 1716 C C . GLU B 1 109 ? -10.407 56.900 54.100 1.00 37.56 309 GLU B C 1
ATOM 1717 O O . GLU B 1 109 ? -10.504 56.937 52.882 1.00 32.03 309 GLU B O 1
ATOM 1723 N N . VAL B 1 110 ? -11.139 57.583 54.962 1.00 42.25 310 VAL B N 1
ATOM 1724 C CA . VAL B 1 110 ? -12.078 58.584 54.440 1.00 40.99 310 VAL B CA 1
ATOM 1725 C C . VAL B 1 110 ? -11.304 59.628 53.654 1.00 37.24 310 VAL B C 1
ATOM 1726 O O . VAL B 1 110 ? -10.148 59.941 53.969 1.00 42.89 310 VAL B O 1
ATOM 1730 N N . LEU B 1 111 ? -11.869 60.196 52.591 1.00 35.17 311 LEU B N 1
ATOM 1731 C CA . LEU B 1 111 ? -11.123 61.225 51.854 1.00 32.19 311 LEU B CA 1
ATOM 1732 C C . LEU B 1 111 ? -11.489 62.603 52.393 1.00 31.70 311 LEU B C 1
ATOM 1733 O O . LEU B 1 111 ? -12.694 62.785 52.607 1.00 34.80 311 LEU B O 1
ATOM 1738 N N . GLU B 1 112 ? -10.524 63.488 52.600 1.00 32.17 312 GLU B N 1
ATOM 1739 C CA . GLU B 1 112 ? -10.833 64.858 53.047 1.00 34.21 312 GLU B CA 1
ATOM 1740 C C . GLU B 1 112 ? -10.053 65.857 52.183 1.00 36.41 312 GLU B C 1
ATOM 1741 O O . GLU B 1 112 ? -8.825 65.787 52.093 1.00 37.49 312 GLU B O 1
ATOM 1747 N N . GLN B 1 113 ? -10.798 66.766 51.551 1.00 41.58 313 GLN B N 1
ATOM 1748 C CA . GLN B 1 113 ? -10.234 67.823 50.734 1.00 39.85 313 GLN B CA 1
ATOM 1749 C C . GLN B 1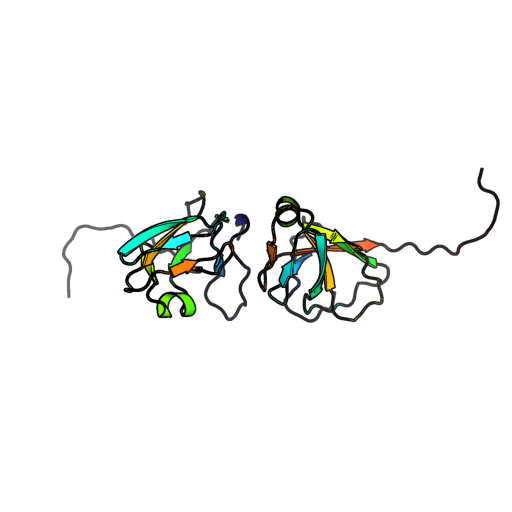 113 ? -9.505 68.823 51.633 1.00 42.56 313 GLN B C 1
ATOM 1750 O O . GLN B 1 113 ? -10.099 69.264 52.611 1.00 45.08 313 GLN B O 1
ATOM 1756 N N . GLY B 1 114 ? -8.274 69.135 51.273 1.00 46.56 314 GLY B N 1
ATOM 1757 C CA . GLY B 1 114 ? -7.394 70.044 51.982 1.00 42.97 314 GLY B CA 1
ATOM 1758 C C . GLY B 1 114 ? -6.276 70.548 51.087 1.00 39.12 314 GLY B C 1
ATOM 1759 O O . GLY B 1 114 ? -6.405 70.516 49.857 1.00 41.47 314 GLY B O 1
ATOM 1760 N N . LYS B 1 115 ? -5.164 71.027 51.651 1.00 42.15 315 LYS B N 1
ATOM 1761 C CA . LYS B 1 115 ? -4.032 71.393 50.816 1.00 45.98 315 LYS B CA 1
ATOM 1762 C C . LYS B 1 115 ? -2.888 70.387 50.955 1.00 47.74 315 LYS B C 1
ATOM 1763 O O . LYS B 1 115 ? -2.545 69.909 52.029 1.00 46.63 315 LYS B O 1
ATOM 1769 N N . VAL B 1 116 ? -2.306 70.096 49.799 1.00 51.60 316 VAL B N 1
ATOM 1770 C CA . VAL B 1 116 ? -1.182 69.179 49.702 1.00 53.12 316 VAL B CA 1
ATOM 1771 C C . VAL B 1 116 ? 0.102 69.949 49.405 1.00 53.90 316 VAL B C 1
ATOM 1772 O O . VAL B 1 116 ? 0.223 70.568 48.348 1.00 54.85 316 VAL B O 1
ATOM 1776 N N . VAL B 1 117 ? 1.024 69.875 50.362 1.00 57.10 317 VAL B N 1
ATOM 1777 C CA . VAL B 1 117 ? 2.312 70.555 50.255 1.00 56.00 317 VAL B CA 1
ATOM 1778 C C . VAL B 1 117 ? 3.424 69.539 50.521 1.00 56.23 317 VAL B C 1
ATOM 1779 O O . VAL B 1 117 ? 3.035 68.455 50.983 1.00 47.96 317 VAL B O 1
#

Secondary structure (DSSP, 8-state):
--EESSSB----TT-SSEEEE-SS-EEE-TT-EEEEE---EE-PPTTEEEEEE--HHHHTTTEEEE--EE-TT--S--EEEEEE-SSS-EEEPTT-EEEEEEEEE--------S----/-EEESSSB----TTSS-EEEE-SS-EEE-TT-EEEEE---EEEPPTTEEEEEE--HHHHTTTEEEE--EE-TT--S--EEEEEE-SSS-EEEPTT-EEEEEEEEE------------

Foldseek 3Di:
DDKDFDFWDDDDVVDQWIFGFAQAKDKAAAFDKDFGFRGMFGQADPQKWKFKFFDPVQVVQQKGWPDGTGGNPDGDTHTTTIHRNDNGMDMGHRGHGGTTIGIDGDDDDDDDDDDDDD/DDKDADQWADDDPVDFWIFGFFQAKDKAAAFDKDWGFRRMFGQAPPQKWKFWAFDPVQVVQQKGWPDGTGGNPGGDTHTTIIHRNDNGMDMGHGGDGGTTIGIGGDDDDDDDDDDDD